Protein AF-0000000087546264 (afdb_homodimer)

InterPro domains:
  IPR001387 Cro/C1-type, helix-turn-helix domain [PF01381] (17-66)
  IPR001387 Cro/C1-type, helix-turn-helix domain [PS50943] (28-68)
  IPR001387 Cro/C1-type, helix-turn-helix domain [SM00530] (12-68)
  IPR001387 Cro/C1-type, helix-turn-helix domain [cd00093] (10-66)
  IPR010982 Lambda repressor-like, DNA-binding domain superfamily [G3DSA:1.10.260.40] (1-82)
  IPR010982 Lambda repressor-like, DNA-binding domain superfamily [SSF47413] (8-85)
  IPR013430 Toxin-antitoxin system, antidote protein, HigA [PTHR36924] (3-85)
  IPR013430 Toxin-antitoxin system, antidote protein, HigA [TIGR02607] (3-82)

Foldseek 3Di:
DPPPQLDQLLCVCCVPPCVVVVHDLCNLCVQLVHDSVVSVCSNVVVDACDLSNLVSCCVRVNDHSVVSVVSRVVNVVVVCVVPDDCPPPDDDDDD/DPPPQLDQLLCVCCVPPCPVVVHDLCNLCVQLVHDSVVSVCSNVNVDACDLSNLVSCCVRVNDHSVVSNVSRVVNVVVVCVVPDDCPPPDDDDDD

pLDDT: mean 88.84, std 14.37, range [27.39, 98.25]

Nearest PDB structures (foldseek):
  2ict-assembly1_A  TM=8.916E-01  e=7.997E-08  Escherichia coli CFT073
  6cf1-assembly1_A  TM=9.380E-01  e=1.626E-06  Proteus vulgaris
  6f8s-assembly1_C  TM=9.045E-01  e=4.282E-06  Pseudomonas putida
  6f8h-assembly2_C-3  TM=9.156E-01  e=7.333E-06  Pseudomonas putida
  3trb-assembly1_A  TM=8.871E-01  e=6.306E-05  Coxiella burnetii

Secondary structure (DSSP, 8-state):
----S---HHHHHIIIIIHHHT--HHHHHHHHTS-HHHHHHHHTTSS---HHHHHHHHHHH-S-HHHHHHHHHHHHHHHHHHH---TT-------/----S---HHHHHIIIIIHHHT--HHHHHHHHTS-HHHHHHHHTTSS---HHHHHHHHHHH-S-HHHHHHHHHHHHHHHHHTT---TT-------

Structure (mmCIF, N/CA/C/O backbone):
data_AF-0000000087546264-model_v1
#
loop_
_entity.id
_entity.type
_entity.pdbx_description
1 polymer 'HTH cro/C1-type domain-containing protein'
#
loop_
_atom_site.group_PDB
_atom_site.id
_atom_site.type_symbol
_atom_site.label_atom_id
_atom_site.label_alt_id
_atom_site.label_comp_id
_atom_site.label_asym_id
_atom_site.label_entity_id
_atom_site.label_seq_id
_atom_site.pdbx_PDB_ins_code
_atom_site.Cartn_x
_atom_site.Cartn_y
_atom_site.Cartn_z
_atom_site.occupancy
_atom_site.B_iso_or_equiv
_atom_site.auth_seq_id
_atom_site.auth_comp_id
_atom_site.auth_asym_id
_atom_site.auth_atom_id
_atom_site.pdbx_PDB_model_num
ATOM 1 N N . MET A 1 1 ? 2.84 -23.281 15.766 1 27.58 1 MET A N 1
ATOM 2 C CA . MET A 1 1 ? 2.816 -22.484 14.547 1 27.58 1 MET A CA 1
ATOM 3 C C . MET A 1 1 ? 2.551 -21.016 14.867 1 27.58 1 MET A C 1
ATOM 5 O O . MET A 1 1 ? 1.45 -20.656 15.289 1 27.58 1 MET A O 1
ATOM 9 N N . ASN A 1 2 ? 3.168 -20.297 15.633 1 32.69 2 ASN A N 1
ATOM 10 C CA . ASN A 1 2 ? 2.949 -18.984 16.25 1 32.69 2 ASN A CA 1
ATOM 11 C C . ASN A 1 2 ? 2.285 -18.016 15.273 1 32.69 2 ASN A C 1
ATOM 13 O O . ASN A 1 2 ? 2.893 -17.609 14.281 1 32.69 2 ASN A O 1
ATOM 17 N N . MET A 1 3 ? 0.968 -18.219 15.07 1 37.69 3 MET A N 1
ATOM 18 C CA . MET A 1 3 ? -0.07 -17.844 14.117 1 37.69 3 MET A CA 1
ATOM 19 C C . MET A 1 3 ? -0.049 -16.344 13.859 1 37.69 3 MET A C 1
ATOM 21 O O . MET A 1 3 ? -0.923 -15.812 13.164 1 37.69 3 MET A O 1
ATOM 25 N N . CYS A 1 4 ? 0.241 -15.531 14.945 1 42.03 4 CYS A N 1
ATOM 26 C CA . CYS A 1 4 ? -0.478 -14.258 14.969 1 42.03 4 CYS A CA 1
ATOM 27 C C . CYS A 1 4 ? -0.087 -13.391 13.781 1 42.03 4 CYS A C 1
ATOM 29 O O . CYS A 1 4 ? -0.388 -12.203 13.75 1 42.03 4 CYS A O 1
ATOM 31 N N . ASN A 1 5 ? 1.13 -13.578 13.102 1 51.53 5 ASN A N 1
ATOM 32 C CA . ASN A 1 5 ? 1.69 -12.617 12.156 1 51.53 5 ASN A CA 1
ATOM 33 C C . ASN A 1 5 ? 0.831 -12.5 10.906 1 51.53 5 ASN A C 1
ATOM 35 O O . ASN A 1 5 ? 0.414 -13.508 10.336 1 51.53 5 ASN A O 1
ATOM 39 N N . PRO A 1 6 ? 0.039 -11.516 10.867 1 55.06 6 PRO A N 1
ATOM 40 C CA . PRO A 1 6 ? -0.749 -11.461 9.633 1 55.06 6 PRO A CA 1
ATOM 41 C C . PRO A 1 6 ? -0.035 -12.117 8.453 1 55.06 6 PRO A C 1
ATOM 43 O O . PRO A 1 6 ? 1.191 -12.039 8.344 1 55.06 6 PRO A O 1
ATOM 46 N N . PRO A 1 7 ? -0.64 -13.203 7.926 1 60.59 7 PRO A N 1
ATOM 47 C CA . PRO A 1 7 ? 0.05 -13.922 6.848 1 60.59 7 PRO A CA 1
ATOM 48 C C . PRO A 1 7 ? 0.552 -12.992 5.746 1 60.59 7 PRO A C 1
ATOM 50 O O . PRO A 1 7 ? -0.086 -11.977 5.453 1 60.59 7 PRO A O 1
ATOM 53 N N . HIS A 1 8 ? 1.808 -12.984 5.43 1 78.31 8 HIS A N 1
ATOM 54 C CA . HIS A 1 8 ? 2.373 -12.32 4.262 1 78.31 8 HIS A CA 1
ATOM 55 C C . HIS A 1 8 ? 1.623 -12.703 2.992 1 78.31 8 HIS A C 1
ATOM 57 O O . HIS A 1 8 ? 1.058 -13.797 2.908 1 78.31 8 HIS A O 1
ATOM 63 N N . PRO A 1 9 ? 1.292 -11.734 2.158 1 82.56 9 PRO A N 1
ATOM 64 C CA . PRO A 1 9 ? 0.615 -12.031 0.896 1 82.56 9 PRO A CA 1
ATOM 65 C C . PRO A 1 9 ? 1.108 -13.328 0.254 1 82.56 9 PRO A C 1
ATOM 67 O O . PRO A 1 9 ? 0.311 -14.094 -0.293 1 82.56 9 PRO A O 1
ATOM 70 N N . GLY A 1 10 ? 2.416 -13.602 0.424 1 85.44 10 GLY A N 1
ATOM 71 C CA . GLY A 1 10 ? 2.971 -14.812 -0.155 1 85.44 10 GLY A CA 1
ATOM 72 C C . GLY A 1 10 ? 2.369 -16.078 0.423 1 85.44 10 GLY A C 1
ATOM 73 O O . GLY A 1 10 ? 2.057 -17.016 -0.314 1 85.44 10 GLY A O 1
ATOM 74 N N . GLU A 1 11 ? 2.27 -16.047 1.729 1 86.06 11 GLU A N 1
ATOM 75 C CA . GLU A 1 11 ? 1.668 -17.203 2.391 1 86.06 11 GLU A CA 1
ATOM 76 C C . GLU A 1 11 ? 0.211 -17.375 1.973 1 86.06 11 GLU A C 1
ATOM 78 O O . GLU A 1 11 ? -0.253 -18.5 1.786 1 86.06 11 GLU A O 1
ATOM 83 N N . PHE A 1 12 ? -0.428 -16.359 1.839 1 89.25 12 PHE A N 1
ATOM 84 C CA . PHE A 1 12 ? -1.821 -16.359 1.408 1 89.25 12 PHE A CA 1
ATOM 85 C C . PHE A 1 12 ? -1.957 -16.984 0.024 1 89.25 12 PHE A C 1
ATOM 87 O O . PHE A 1 12 ? -2.814 -17.844 -0.196 1 89.25 12 PHE A O 1
ATOM 94 N N . ILE A 1 13 ? -1.16 -16.609 -0.896 1 92.19 13 ILE A N 1
ATOM 95 C CA . ILE A 1 13 ? -1.176 -17.125 -2.264 1 92.19 13 ILE A CA 1
ATOM 96 C C . ILE A 1 13 ? -0.946 -18.641 -2.256 1 92.19 13 ILE A C 1
ATOM 98 O O . ILE A 1 13 ? -1.688 -19.391 -2.895 1 92.19 13 ILE A O 1
ATOM 102 N N . THR A 1 14 ? 0.055 -19 -1.495 1 91.62 14 THR A N 1
ATOM 103 C C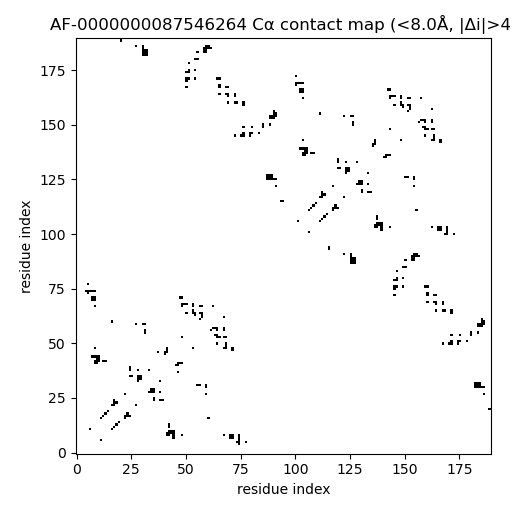A . THR A 1 14 ? 0.435 -20.422 -1.458 1 91.62 14 THR A CA 1
ATOM 104 C C . THR A 1 14 ? -0.677 -21.266 -0.841 1 91.62 14 THR A C 1
ATOM 106 O O . THR A 1 14 ? -1.093 -22.266 -1.419 1 91.62 14 THR A O 1
ATOM 109 N N . GLU A 1 15 ? -1.218 -20.797 0.235 1 91.69 15 GLU A N 1
ATOM 110 C CA . GLU A 1 15 ? -2.158 -21.578 1.025 1 91.69 15 GLU A CA 1
ATOM 111 C C . GLU A 1 15 ? -3.539 -21.609 0.376 1 91.69 15 GLU A C 1
ATOM 113 O O . GLU A 1 15 ? -4.258 -22.609 0.468 1 91.69 15 GLU A O 1
ATOM 118 N N . ILE A 1 16 ? -3.883 -20.625 -0.347 1 90.31 16 ILE A N 1
ATOM 119 C CA . ILE A 1 16 ? -5.254 -20.5 -0.832 1 90.31 16 ILE A CA 1
ATOM 120 C C . ILE A 1 16 ? -5.32 -20.922 -2.301 1 90.31 16 ILE A C 1
ATOM 122 O O . ILE A 1 16 ? -6.293 -21.531 -2.732 1 90.31 16 ILE A O 1
ATOM 126 N N . TYR A 1 17 ? -4.27 -20.688 -3.016 1 91.06 17 TYR A N 1
ATOM 127 C CA . TYR A 1 17 ? -4.363 -20.891 -4.457 1 91.06 17 TYR A CA 1
ATOM 128 C C . TYR A 1 17 ? -3.475 -22.047 -4.906 1 91.06 17 TYR A C 1
ATOM 130 O O . TYR A 1 17 ? -3.896 -22.875 -5.703 1 91.06 17 TYR A O 1
ATOM 138 N N . LEU A 1 18 ? -2.289 -22.078 -4.41 1 93 18 LEU A N 1
ATOM 139 C CA . LEU A 1 18 ? -1.335 -23.031 -4.988 1 93 18 LEU A CA 1
ATOM 140 C C . LEU A 1 18 ? -1.52 -24.422 -4.395 1 93 18 LEU A C 1
ATOM 142 O O . LEU A 1 18 ? -1.862 -25.359 -5.109 1 93 18 LEU A O 1
ATOM 146 N N . GLU A 1 19 ? -1.438 -24.531 -3.135 1 93.56 19 GLU A N 1
ATOM 147 C CA . GLU A 1 19 ? -1.431 -25.828 -2.463 1 93.56 19 GLU A CA 1
ATOM 148 C C . GLU A 1 19 ? -2.744 -26.562 -2.686 1 93.56 19 GLU A C 1
ATOM 150 O O . GLU A 1 19 ? -2.744 -27.719 -3.111 1 93.56 19 GLU A O 1
ATOM 155 N N . PRO A 1 20 ? -3.873 -25.953 -2.531 1 92.94 20 PRO A N 1
ATOM 156 C CA . PRO A 1 20 ? -5.141 -26.672 -2.676 1 92.94 20 PRO A CA 1
ATOM 157 C C . PRO A 1 20 ? -5.395 -27.141 -4.109 1 92.94 20 PRO A C 1
ATOM 159 O O . PRO A 1 20 ? -6.172 -28.078 -4.328 1 92.94 20 PRO A O 1
ATOM 162 N N . ASN A 1 21 ? -4.742 -26.562 -5.062 1 93 21 ASN A N 1
ATOM 163 C CA . ASN A 1 21 ? -5 -26.875 -6.461 1 93 21 ASN A CA 1
ATOM 164 C C . ASN A 1 21 ? -3.818 -27.594 -7.105 1 93 21 ASN A C 1
ATOM 166 O O . ASN A 1 21 ? -3.812 -27.828 -8.312 1 93 21 ASN A O 1
ATOM 170 N N . GLY A 1 22 ? -2.818 -27.797 -6.352 1 93.56 22 GLY A N 1
ATOM 171 C CA . GLY A 1 22 ? -1.643 -28.484 -6.863 1 93.56 22 GLY A CA 1
ATOM 172 C C . GLY A 1 22 ? -0.889 -27.672 -7.906 1 93.56 22 GLY A C 1
ATOM 173 O O . GLY A 1 22 ? -0.356 -28.234 -8.867 1 93.56 22 GLY A O 1
ATOM 174 N N . ILE A 1 23 ? -0.881 -26.469 -7.824 1 93.88 23 ILE A N 1
ATOM 175 C CA . ILE A 1 23 ? -0.21 -25.562 -8.758 1 93.88 23 ILE A CA 1
ATOM 176 C C . ILE A 1 23 ? 1.175 -25.203 -8.227 1 93.88 23 ILE A C 1
ATOM 178 O O . ILE A 1 23 ? 1.33 -24.906 -7.039 1 93.88 23 ILE A O 1
ATOM 182 N N . SER A 1 24 ? 2.15 -25.281 -9.117 1 94.94 24 SER A N 1
ATOM 183 C CA . SER A 1 24 ? 3.506 -24.953 -8.695 1 94.94 24 SER A CA 1
ATOM 184 C C . SER A 1 24 ? 3.754 -23.438 -8.805 1 94.94 24 SER A C 1
ATOM 186 O O . SER A 1 24 ? 3.09 -22.75 -9.578 1 94.94 24 SER A O 1
ATOM 188 N N . GLY A 1 25 ? 4.762 -22.969 -8.023 1 94.62 25 GLY A N 1
ATOM 189 C CA . GLY A 1 25 ? 5.195 -21.594 -8.156 1 94.62 25 GLY A CA 1
ATOM 190 C C . GLY A 1 25 ? 5.648 -21.234 -9.562 1 94.62 25 GLY A C 1
ATOM 191 O O . GLY A 1 25 ? 5.391 -20.141 -10.047 1 94.62 25 GLY A O 1
ATOM 192 N N . ARG A 1 26 ? 6.25 -22.172 -10.148 1 95.88 26 ARG A N 1
ATOM 193 C CA . ARG A 1 26 ? 6.723 -21.984 -11.516 1 95.88 26 ARG A CA 1
ATOM 194 C C . ARG A 1 26 ? 5.559 -21.781 -12.477 1 95.88 26 ARG A C 1
ATOM 196 O O . ARG A 1 26 ? 5.617 -20.922 -13.359 1 95.88 26 ARG A O 1
ATOM 203 N N . HIS A 1 27 ? 4.535 -22.578 -12.328 1 96.19 27 HIS A N 1
ATOM 204 C CA . HIS A 1 27 ? 3.355 -22.453 -13.18 1 96.19 27 HIS A CA 1
ATOM 205 C C . HIS A 1 27 ? 2.674 -21.109 -12.984 1 96.19 27 HIS A C 1
ATOM 207 O O . HIS A 1 27 ? 2.285 -20.453 -13.953 1 96.19 27 HIS A O 1
ATOM 213 N N . LEU A 1 28 ? 2.508 -20.703 -11.75 1 95.81 28 LEU A N 1
ATOM 214 C CA . LEU A 1 28 ? 1.928 -19.391 -11.484 1 95.81 28 LEU A CA 1
ATOM 215 C C . LEU A 1 28 ? 2.793 -18.281 -12.078 1 95.81 28 LEU A C 1
ATOM 217 O O . LEU A 1 28 ? 2.271 -17.312 -12.641 1 95.81 28 LEU A O 1
ATOM 221 N N . ALA A 1 29 ? 4.133 -18.375 -11.906 1 96.81 29 ALA A N 1
ATOM 222 C CA . ALA A 1 29 ? 5.039 -17.375 -12.469 1 96.81 29 ALA A CA 1
ATOM 223 C C . ALA A 1 29 ? 4.836 -17.234 -13.977 1 96.81 29 ALA A C 1
ATOM 225 O O . ALA A 1 29 ? 4.832 -16.125 -14.508 1 96.81 29 ALA A O 1
ATOM 226 N N . GLU A 1 30 ? 4.691 -18.359 -14.586 1 96.69 30 GLU A N 1
ATOM 227 C CA . GLU A 1 30 ? 4.434 -18.375 -16.016 1 96.69 30 GLU A CA 1
ATOM 228 C C . GLU A 1 30 ? 3.146 -17.641 -16.359 1 96.69 30 GLU A C 1
ATOM 230 O O . GLU A 1 30 ? 3.115 -16.828 -17.297 1 96.69 30 GLU A O 1
ATOM 235 N N . LYS A 1 31 ? 2.109 -17.922 -15.656 1 96.62 31 LYS A N 1
ATOM 236 C CA . LYS A 1 31 ? 0.837 -17.25 -15.883 1 96.62 31 LYS A CA 1
ATOM 237 C C . LYS A 1 31 ? 0.965 -15.742 -15.648 1 96.62 31 LYS A C 1
ATOM 239 O O . LYS A 1 31 ? 0.376 -14.945 -16.375 1 96.62 31 LYS A O 1
ATOM 244 N N . LEU A 1 32 ? 1.743 -15.383 -14.68 1 97 32 LEU A N 1
ATOM 245 C CA . LEU A 1 32 ? 1.925 -13.984 -14.305 1 97 32 LEU A CA 1
ATOM 246 C C . LEU A 1 32 ? 2.834 -13.266 -15.297 1 97 32 LEU A C 1
ATOM 248 O O . LEU A 1 32 ? 2.885 -12.031 -15.32 1 97 32 LEU A O 1
ATOM 252 N N . GLY A 1 33 ? 3.549 -14.008 -16 1 96.56 33 GLY A N 1
ATOM 253 C CA . GLY A 1 33 ? 4.508 -13.414 -16.922 1 96.56 33 GLY A CA 1
ATOM 254 C C . GLY A 1 33 ? 5.727 -12.844 -16.234 1 96.56 33 GLY A C 1
ATOM 255 O O . GLY A 1 33 ? 6.234 -11.789 -16.625 1 96.56 33 GLY A O 1
ATOM 256 N N . VAL A 1 34 ? 6.102 -13.445 -15.211 1 95.81 34 VAL A N 1
ATOM 257 C CA . VAL A 1 34 ? 7.285 -12.992 -14.484 1 95.81 34 VAL A CA 1
ATOM 258 C C . VAL A 1 34 ? 8.266 -14.156 -14.32 1 95.81 34 VAL A C 1
ATOM 260 O O . VAL A 1 34 ? 7.91 -15.312 -14.57 1 95.81 34 VAL A O 1
ATOM 263 N N . ALA A 1 35 ? 9.523 -13.766 -13.93 1 96.06 35 ALA A N 1
ATOM 264 C CA . ALA A 1 35 ? 10.516 -14.805 -13.648 1 96.06 35 ALA A CA 1
ATOM 265 C C . ALA A 1 35 ? 10.148 -15.586 -12.391 1 96.06 35 ALA A C 1
ATOM 267 O O . ALA A 1 35 ? 9.672 -15.016 -11.406 1 96.06 35 ALA A O 1
ATOM 268 N N . PRO A 1 36 ? 10.391 -16.953 -12.445 1 95.88 36 PRO A N 1
ATOM 269 C CA . PRO A 1 36 ? 10.148 -17.766 -11.25 1 95.88 36 PRO A CA 1
ATOM 270 C C . PRO A 1 36 ? 10.859 -17.219 -10.016 1 95.88 36 PRO A C 1
ATOM 272 O O . PRO A 1 36 ? 10.32 -17.281 -8.906 1 95.88 36 PRO A O 1
ATOM 275 N N . SER A 1 37 ? 11.992 -16.688 -10.18 1 94.94 37 SER A N 1
ATOM 276 C CA . SER A 1 37 ? 12.742 -16.125 -9.055 1 94.94 37 SER A CA 1
ATOM 277 C C . SER A 1 37 ? 12.031 -14.922 -8.453 1 94.94 37 SER A C 1
ATOM 279 O O . SER A 1 37 ? 12.047 -14.727 -7.238 1 94.94 37 SER A O 1
ATOM 281 N N . THR A 1 38 ? 11.398 -14.125 -9.297 1 93.5 38 THR A N 1
ATOM 282 C CA . THR A 1 38 ? 10.648 -12.953 -8.844 1 93.5 38 THR A CA 1
ATOM 283 C C . THR A 1 38 ? 9.461 -13.375 -7.984 1 93.5 38 THR A C 1
ATOM 285 O O . THR A 1 38 ? 9.273 -12.859 -6.879 1 93.5 38 THR A O 1
ATOM 288 N N . LEU A 1 39 ? 8.734 -14.32 -8.492 1 94.81 39 LEU A N 1
ATOM 289 C CA . LEU A 1 39 ? 7.57 -14.773 -7.746 1 94.81 39 LEU A CA 1
ATOM 290 C C . LEU A 1 39 ? 7.992 -15.477 -6.461 1 94.81 39 LEU A C 1
ATOM 292 O O . LEU A 1 39 ? 7.336 -15.336 -5.426 1 94.81 39 LEU A O 1
ATOM 296 N N . SER A 1 40 ? 9.023 -16.297 -6.527 1 93.81 40 SER A N 1
ATOM 297 C CA . SER A 1 40 ? 9.508 -17 -5.348 1 93.81 40 SER A CA 1
ATOM 298 C C . SER A 1 40 ? 9.805 -16.031 -4.203 1 93.81 40 SER A C 1
ATOM 300 O O . SER A 1 40 ? 9.492 -16.328 -3.047 1 93.81 40 SER A O 1
ATOM 302 N N . ARG A 1 41 ? 10.328 -14.945 -4.531 1 91.12 41 ARG A N 1
ATOM 303 C CA . ARG A 1 41 ? 10.633 -13.938 -3.523 1 91.12 41 ARG A CA 1
ATOM 304 C C . ARG A 1 41 ? 9.352 -13.336 -2.945 1 91.12 41 ARG A C 1
ATOM 306 O O . ARG A 1 41 ? 9.289 -13.023 -1.756 1 91.12 41 ARG A O 1
ATOM 313 N N . VAL A 1 42 ? 8.352 -13.172 -3.723 1 91.25 42 VAL A N 1
ATOM 314 C CA . VAL A 1 42 ? 7.062 -12.68 -3.26 1 91.25 42 VAL A CA 1
ATOM 315 C C . VAL A 1 42 ? 6.418 -13.703 -2.33 1 91.25 42 VAL A C 1
ATOM 317 O O . VAL A 1 42 ? 5.91 -13.352 -1.264 1 91.25 42 VAL A O 1
ATOM 320 N N . LEU A 1 43 ? 6.477 -14.969 -2.744 1 89.5 43 LEU A N 1
ATOM 321 C CA . LEU A 1 43 ? 5.855 -16.031 -1.976 1 89.5 43 LEU A CA 1
ATOM 322 C C . LEU A 1 43 ? 6.551 -16.219 -0.629 1 89.5 43 LEU A C 1
ATOM 324 O O . LEU A 1 43 ? 5.914 -16.609 0.355 1 89.5 43 LEU A O 1
ATOM 328 N N . ARG A 1 44 ? 7.781 -15.906 -0.534 1 82.56 44 ARG A N 1
ATOM 329 C CA . ARG A 1 44 ? 8.562 -16.078 0.689 1 82.56 44 ARG A CA 1
ATOM 330 C C . ARG A 1 44 ? 8.594 -14.781 1.495 1 82.56 44 ARG A C 1
ATOM 332 O O . ARG A 1 44 ? 9.32 -14.672 2.484 1 82.56 44 ARG A O 1
ATOM 339 N N . SER A 1 45 ? 7.891 -13.812 1.076 1 74.56 45 SER A N 1
ATOM 340 C CA . SER A 1 45 ? 7.715 -12.531 1.756 1 74.56 45 SER A CA 1
ATOM 341 C C . SER A 1 45 ? 9.031 -11.758 1.824 1 74.56 45 SER A C 1
ATOM 343 O O . SER A 1 45 ? 9.242 -10.969 2.748 1 74.56 45 SER A O 1
ATOM 345 N N . THR A 1 46 ? 9.82 -12.141 0.953 1 72.38 46 THR A N 1
ATOM 346 C CA . THR A 1 46 ? 11.07 -11.383 0.885 1 72.38 46 THR A CA 1
ATOM 347 C C . THR A 1 46 ? 10.945 -10.219 -0.09 1 72.38 46 THR A C 1
ATOM 349 O O . THR A 1 46 ? 11.734 -9.266 -0.034 1 72.38 46 THR A O 1
ATOM 352 N N . TYR A 1 47 ? 10.008 -10.375 -0.972 1 75.81 47 TYR A N 1
ATOM 353 C CA . TYR A 1 47 ? 9.664 -9.25 -1.832 1 75.81 47 TYR A CA 1
ATOM 354 C C . TYR A 1 47 ? 8.219 -8.812 -1.604 1 75.81 47 TYR A C 1
ATOM 356 O O . TYR A 1 47 ? 7.348 -9.641 -1.334 1 75.81 47 TYR A O 1
ATOM 364 N N . ARG A 1 48 ? 8.047 -7.609 -1.748 1 87.56 48 ARG A N 1
ATOM 365 C CA . ARG A 1 48 ? 6.734 -7.008 -1.562 1 87.56 48 ARG A CA 1
ATOM 366 C C . ARG A 1 48 ? 5.867 -7.191 -2.803 1 87.56 48 ARG A C 1
ATOM 368 O O . ARG A 1 48 ? 6.383 -7.301 -3.918 1 87.56 48 ARG A O 1
ATOM 375 N N . VAL A 1 49 ? 4.566 -7.363 -2.551 1 94.5 49 VAL A N 1
ATOM 376 C CA . VAL A 1 49 ? 3.619 -7.219 -3.652 1 94.5 49 VAL A CA 1
ATOM 377 C C . VAL A 1 49 ? 3.584 -5.762 -4.117 1 94.5 49 VAL A C 1
ATOM 379 O O . VAL A 1 49 ? 2.967 -4.914 -3.469 1 94.5 49 VAL A O 1
ATOM 382 N N . SER A 1 50 ? 4.238 -5.527 -5.234 1 95.5 50 SER A N 1
ATOM 383 C CA . SER A 1 50 ? 4.238 -4.199 -5.84 1 95.5 50 SER A CA 1
ATOM 384 C C . SER A 1 50 ? 2.93 -3.926 -6.57 1 95.5 50 SER A C 1
ATOM 386 O O . SER A 1 50 ? 2.127 -4.836 -6.781 1 95.5 50 SER A O 1
ATOM 388 N N . PRO A 1 51 ? 2.717 -2.641 -6.918 1 96.56 51 PRO A N 1
ATOM 389 C CA . PRO A 1 51 ? 1.534 -2.348 -7.73 1 96.56 51 PRO A CA 1
ATOM 390 C C . PRO A 1 51 ? 1.48 -3.176 -9.008 1 96.56 51 PRO A C 1
ATOM 392 O O . PRO A 1 51 ? 0.416 -3.678 -9.383 1 96.56 51 PRO A O 1
ATOM 395 N N . GLU A 1 52 ? 2.604 -3.314 -9.625 1 96.88 52 GLU A N 1
ATOM 396 C CA . GLU A 1 52 ? 2.662 -4.133 -10.828 1 96.88 52 GLU A CA 1
ATOM 397 C C . GLU A 1 52 ? 2.305 -5.586 -10.531 1 96.88 52 GLU A C 1
ATOM 399 O O . GLU A 1 52 ? 1.51 -6.195 -11.25 1 96.88 52 GLU A O 1
ATOM 404 N N . MET A 1 53 ? 2.898 -6.078 -9.539 1 96.44 53 MET A N 1
ATOM 405 C CA . MET A 1 53 ? 2.604 -7.457 -9.148 1 96.44 53 MET A CA 1
ATOM 406 C C . MET A 1 53 ? 1.135 -7.613 -8.773 1 96.44 53 MET A C 1
ATOM 408 O O . MET A 1 53 ? 0.51 -8.625 -9.102 1 96.44 53 MET A O 1
ATOM 412 N N . ALA A 1 54 ? 0.611 -6.629 -8.086 1 97.62 54 ALA A N 1
ATOM 413 C CA . ALA A 1 54 ? -0.794 -6.652 -7.691 1 97.62 54 ALA A CA 1
ATOM 414 C C . ALA A 1 54 ? -1.705 -6.742 -8.914 1 97.62 54 ALA A C 1
ATOM 416 O O . ALA A 1 54 ? -2.684 -7.492 -8.914 1 97.62 54 ALA A O 1
ATOM 417 N N . LEU A 1 55 ? -1.408 -6.031 -9.93 1 98.25 55 LEU A N 1
ATOM 418 C CA . LEU A 1 55 ? -2.174 -6.07 -11.172 1 98.25 55 LEU A CA 1
ATOM 419 C C . LEU A 1 55 ? -2.105 -7.453 -11.812 1 98.25 55 LEU A C 1
ATOM 421 O O . LEU A 1 55 ? -3.125 -7.992 -12.242 1 98.25 55 LEU A O 1
ATOM 425 N N . ARG A 1 56 ? -0.945 -7.969 -11.844 1 98 56 ARG A N 1
ATOM 426 C CA . ARG A 1 56 ? -0.755 -9.289 -12.43 1 98 56 ARG A CA 1
ATOM 427 C C . ARG A 1 56 ? -1.5 -10.359 -11.641 1 98 56 ARG A C 1
ATOM 429 O O . ARG A 1 56 ? -2.16 -11.219 -12.219 1 98 56 ARG A O 1
ATOM 436 N N . LEU A 1 57 ? -1.39 -10.258 -10.375 1 96.88 57 LEU A N 1
ATOM 437 C CA . LEU A 1 57 ? -2.066 -11.211 -9.508 1 96.88 57 LEU A CA 1
ATOM 438 C C . LEU A 1 57 ? -3.58 -11.133 -9.68 1 96.88 57 LEU A C 1
ATOM 440 O O . LEU A 1 57 ? -4.266 -12.156 -9.664 1 96.88 57 LEU A O 1
ATOM 444 N N . SER A 1 58 ? -4.059 -9.953 -9.758 1 97.38 58 SER A N 1
ATOM 445 C CA . SER A 1 58 ? -5.492 -9.758 -9.938 1 97.38 58 SER A CA 1
ATOM 446 C C . SER A 1 58 ? -6 -10.484 -11.18 1 97.38 58 SER A C 1
ATOM 448 O O . SER A 1 58 ? -7.062 -11.109 -11.148 1 97.38 58 SER A O 1
ATOM 450 N N . VAL A 1 59 ? -5.305 -10.461 -12.195 1 97.31 59 VAL A N 1
ATOM 451 C CA . VAL A 1 59 ? -5.68 -11.117 -13.438 1 97.31 59 VAL A CA 1
ATOM 452 C C . VAL A 1 59 ? -5.566 -12.633 -13.281 1 97.31 59 VAL A C 1
ATOM 454 O O . VAL A 1 59 ? -6.504 -13.375 -13.594 1 97.31 59 VAL A O 1
ATOM 457 N N . ALA A 1 60 ? -4.48 -13.094 -12.766 1 96.5 60 ALA A N 1
ATOM 458 C CA . ALA A 1 60 ? -4.156 -14.516 -12.742 1 96.5 60 ALA A CA 1
ATOM 459 C C . ALA A 1 60 ? -4.965 -15.242 -11.672 1 96.5 60 ALA A C 1
ATOM 461 O O . ALA A 1 60 ? -5.445 -16.359 -11.891 1 96.5 60 ALA A O 1
ATOM 462 N N . ALA A 1 61 ? -5.094 -14.633 -10.539 1 94.31 61 ALA A N 1
ATOM 463 C CA . ALA A 1 61 ? -5.633 -15.344 -9.383 1 94.31 61 ALA A CA 1
ATOM 464 C C . ALA A 1 61 ? -6.965 -14.734 -8.945 1 94.31 61 ALA A C 1
ATOM 466 O O . ALA A 1 61 ? -7.621 -15.258 -8.031 1 94.31 61 ALA A O 1
ATOM 467 N N . GLY A 1 62 ? -7.289 -13.594 -9.555 1 94.5 62 GLY A N 1
ATOM 468 C CA . GLY A 1 62 ? -8.523 -12.93 -9.188 1 94.5 62 GLY A CA 1
ATOM 469 C C . GLY A 1 62 ? -8.336 -11.867 -8.117 1 94.5 62 GLY A C 1
ATOM 470 O O . GLY A 1 62 ? -7.234 -11.336 -7.953 1 94.5 62 GLY A O 1
ATOM 471 N N . ARG A 1 63 ? -9.461 -11.383 -7.465 1 95.25 63 ARG A N 1
ATOM 472 C CA . ARG A 1 63 ? -9.461 -10.289 -6.496 1 95.25 63 ARG A CA 1
ATOM 473 C C . ARG A 1 63 ? -9.023 -8.984 -7.148 1 95.25 63 ARG A C 1
ATOM 475 O O . ARG A 1 63 ? -8.469 -8.984 -8.25 1 95.25 63 ARG A O 1
ATOM 482 N N . SER A 1 64 ? -9.266 -7.941 -6.441 1 97.62 64 SER A N 1
ATOM 483 C CA . SER A 1 64 ? -8.852 -6.648 -6.98 1 97.62 64 SER A CA 1
ATOM 484 C C . SER A 1 64 ? -7.383 -6.367 -6.691 1 97.62 64 SER A C 1
ATOM 486 O O . SER A 1 64 ? -6.832 -6.871 -5.707 1 97.62 64 SER A O 1
ATOM 488 N N . PRO A 1 65 ? -6.754 -5.617 -7.582 1 97.94 65 PRO A N 1
ATOM 489 C CA . PRO A 1 65 ? -5.391 -5.199 -7.258 1 97.94 65 PRO A CA 1
ATOM 490 C C . PRO A 1 65 ? -5.297 -4.473 -5.918 1 97.94 65 PRO A C 1
ATOM 492 O O . PRO A 1 65 ? -4.309 -4.621 -5.195 1 97.94 65 PRO A O 1
ATOM 495 N N . GLU A 1 66 ? -6.285 -3.729 -5.617 1 97.25 66 GLU A N 1
ATOM 496 C CA . GLU A 1 66 ? -6.34 -3.012 -4.348 1 97.25 66 GLU A CA 1
ATOM 497 C C . GLU A 1 66 ? -6.309 -3.98 -3.168 1 97.25 66 GLU A C 1
ATOM 499 O O . GLU A 1 66 ? -5.691 -3.695 -2.141 1 97.25 66 GLU A O 1
ATOM 504 N N . SER A 1 67 ? -7.02 -5.047 -3.324 1 96 67 SER A N 1
ATOM 505 C CA . SER A 1 67 ? -7.059 -6.016 -2.234 1 96 67 SER A CA 1
ATOM 506 C C . SER A 1 67 ? -5.684 -6.641 -1.997 1 96 67 SER A C 1
ATOM 508 O O . SER A 1 67 ? -5.301 -6.887 -0.854 1 96 67 SER A O 1
ATOM 510 N N . TRP A 1 68 ? -4.977 -6.938 -3.049 1 95.94 68 TRP A N 1
ATOM 511 C CA . TRP A 1 68 ? -3.627 -7.477 -2.938 1 95.94 68 TRP A CA 1
ATOM 512 C C . TRP A 1 68 ? -2.695 -6.477 -2.258 1 95.94 68 TRP A C 1
ATOM 514 O O . TRP A 1 68 ? -1.907 -6.848 -1.385 1 95.94 68 TRP A O 1
ATOM 524 N N . LEU A 1 69 ? -2.754 -5.227 -2.643 1 95.75 69 LEU A N 1
ATOM 525 C CA . LEU A 1 69 ? -1.933 -4.191 -2.021 1 95.75 69 LEU A CA 1
ATOM 526 C C . LEU A 1 69 ? -2.301 -4.016 -0.553 1 95.75 69 LEU A C 1
ATOM 528 O O . LEU A 1 69 ? -1.434 -3.74 0.28 1 95.75 69 LEU A O 1
ATOM 532 N N . ALA A 1 70 ? -3.582 -4.156 -0.325 1 95.38 70 ALA A N 1
ATOM 533 C CA . ALA A 1 70 ? -4.031 -4.027 1.058 1 95.38 70 ALA A CA 1
ATOM 534 C C . ALA A 1 70 ? -3.416 -5.109 1.939 1 95.38 70 ALA A C 1
ATOM 536 O O . ALA A 1 70 ? -3.014 -4.84 3.074 1 95.38 70 ALA A O 1
ATOM 537 N N . MET A 1 71 ? -3.367 -6.309 1.446 1 93 71 MET A N 1
ATOM 538 C CA . MET A 1 71 ? -2.736 -7.395 2.191 1 93 71 MET A CA 1
ATOM 539 C C . MET A 1 71 ? -1.275 -7.074 2.486 1 93 71 MET A C 1
ATOM 541 O O . MET A 1 71 ? -0.809 -7.266 3.611 1 93 71 MET A O 1
ATOM 545 N N . GLN A 1 72 ? -0.607 -6.625 1.497 1 93.38 72 GLN A N 1
ATOM 546 C CA . GLN A 1 72 ? 0.781 -6.215 1.681 1 93.38 72 GLN A CA 1
ATOM 547 C C . GLN A 1 72 ? 0.889 -5.078 2.693 1 93.38 72 GLN A C 1
ATOM 549 O O . GLN A 1 72 ? 1.803 -5.059 3.52 1 93.38 72 GLN A O 1
ATOM 554 N N . GLY A 1 73 ? -0.007 -4.121 2.547 1 94.25 73 GLY A N 1
ATOM 555 C CA . GLY A 1 73 ? -0.025 -2.992 3.465 1 94.25 73 GLY A CA 1
ATOM 556 C C . GLY A 1 73 ? -0.183 -3.406 4.914 1 94.25 73 GLY A C 1
ATOM 557 O O . GLY A 1 73 ? 0.449 -2.83 5.805 1 94.25 73 GLY A O 1
ATOM 558 N N . VAL A 1 74 ? -1.087 -4.359 5.145 1 93.12 74 VAL A N 1
ATOM 559 C CA . VAL A 1 74 ? -1.304 -4.859 6.5 1 93.12 74 VAL A CA 1
ATOM 560 C C . VAL A 1 74 ? 0.002 -5.422 7.059 1 93.12 74 VAL A C 1
ATOM 562 O O . VAL A 1 74 ? 0.38 -5.121 8.195 1 93.12 74 VAL A O 1
ATOM 565 N N . TYR A 1 75 ? 0.624 -6.215 6.316 1 90.81 75 TYR A N 1
ATOM 566 C CA . TYR A 1 75 ? 1.905 -6.777 6.727 1 90.81 75 TYR A CA 1
ATOM 567 C C . TYR A 1 75 ? 2.928 -5.68 6.992 1 90.81 75 TYR A C 1
ATOM 569 O O . TYR A 1 75 ? 3.611 -5.695 8.016 1 90.81 75 TYR A O 1
ATOM 577 N N . ASP A 1 76 ? 3.008 -4.715 6.051 1 93.5 76 ASP A N 1
ATOM 578 C CA . ASP A 1 76 ? 3.961 -3.617 6.172 1 93.5 76 ASP A CA 1
ATOM 579 C C . ASP A 1 76 ? 3.713 -2.809 7.441 1 93.5 76 ASP A C 1
ATOM 581 O O . ASP A 1 76 ? 4.66 -2.367 8.102 1 93.5 76 ASP A O 1
ATOM 585 N N . LEU A 1 77 ? 2.51 -2.596 7.727 1 95.69 77 LEU A N 1
ATOM 586 C CA . LEU A 1 77 ? 2.148 -1.829 8.914 1 95.69 77 LEU A CA 1
ATOM 587 C C . LEU A 1 77 ? 2.531 -2.582 10.18 1 95.69 77 LEU A C 1
ATOM 589 O O . LEU A 1 77 ? 2.975 -1.974 11.156 1 95.69 77 LEU A O 1
ATOM 593 N N . GLN A 1 78 ? 2.275 -3.85 10.18 1 92.88 78 GLN A N 1
ATOM 594 C CA . GLN A 1 78 ? 2.67 -4.66 11.328 1 92.88 78 GLN A CA 1
ATOM 595 C C . GLN A 1 78 ? 4.168 -4.543 11.594 1 92.88 78 GLN A C 1
ATOM 597 O O . GLN A 1 78 ? 4.59 -4.41 12.742 1 92.88 78 GLN A O 1
ATOM 602 N N . VAL A 1 79 ? 4.953 -4.621 10.609 1 92.12 79 VAL A N 1
ATOM 603 C CA . VAL A 1 79 ? 6.398 -4.496 10.734 1 92.12 79 VAL A CA 1
ATOM 604 C C . VAL A 1 79 ? 6.762 -3.092 11.211 1 92.12 79 VAL A C 1
ATOM 606 O O . VAL A 1 79 ? 7.578 -2.928 12.117 1 92.12 79 VAL A O 1
ATOM 609 N N . ALA A 1 80 ? 6.168 -2.1 10.648 1 95.19 80 ALA A N 1
ATOM 610 C CA . ALA A 1 80 ? 6.461 -0.708 10.977 1 95.19 80 ALA A CA 1
ATOM 611 C C . ALA A 1 80 ? 6.102 -0.4 12.43 1 95.19 80 ALA A C 1
ATOM 613 O O . ALA A 1 80 ? 6.797 0.365 13.102 1 95.19 80 ALA A O 1
ATOM 614 N N . ARG A 1 81 ? 4.988 -0.937 12.914 1 95.69 81 ARG A N 1
ATOM 615 C CA . ARG A 1 81 ? 4.516 -0.696 14.273 1 95.69 81 ARG A CA 1
ATOM 616 C C . ARG A 1 81 ? 5.555 -1.125 15.297 1 95.69 81 ARG A C 1
ATOM 618 O O . ARG A 1 81 ? 5.59 -0.595 16.406 1 95.69 81 ARG A O 1
ATOM 625 N N . ARG A 1 82 ? 6.422 -2.051 14.852 1 93.75 82 ARG A N 1
ATOM 626 C CA . ARG A 1 82 ? 7.43 -2.58 15.773 1 93.75 82 ARG A CA 1
ATOM 627 C C . ARG A 1 82 ? 8.609 -1.628 15.898 1 93.75 82 ARG A C 1
ATOM 629 O O . ARG A 1 82 ? 9.375 -1.704 16.859 1 93.75 82 ARG A O 1
ATOM 636 N N . HIS A 1 83 ? 8.836 -0.75 14.984 1 93.38 83 HIS A N 1
ATOM 637 C CA . HIS A 1 83 ? 10.078 0.015 14.984 1 93.38 83 HIS A CA 1
ATOM 638 C C . HIS A 1 83 ? 9.797 1.513 15.055 1 93.38 83 HIS A C 1
ATOM 640 O O . HIS A 1 83 ? 10.703 2.303 15.344 1 93.38 83 HIS A O 1
ATOM 646 N N . VAL A 1 84 ? 8.633 1.949 14.742 1 94.19 84 VAL A N 1
ATOM 647 C CA . VAL A 1 84 ? 8.336 3.375 14.648 1 94.19 84 VAL A CA 1
ATOM 648 C C . VAL A 1 84 ? 8.047 3.934 16.047 1 94.19 84 VAL A C 1
ATOM 650 O O . VAL A 1 84 ? 7.285 3.34 16.812 1 94.19 84 VAL A O 1
ATOM 653 N N . ASP A 1 85 ? 8.688 4.98 16.391 1 93.69 85 ASP A N 1
ATOM 654 C CA . ASP A 1 85 ? 8.422 5.699 17.641 1 93.69 85 ASP A CA 1
ATOM 655 C C . ASP A 1 85 ? 7.387 6.797 17.438 1 93.69 85 ASP A C 1
ATOM 657 O O . ASP A 1 85 ? 7.68 7.832 16.828 1 93.69 85 ASP A O 1
ATOM 661 N N . LEU A 1 86 ? 6.203 6.551 18.016 1 96.12 86 LEU A N 1
ATOM 662 C CA . LEU A 1 86 ? 5.102 7.488 17.828 1 96.12 86 LEU A CA 1
ATOM 663 C C . LEU A 1 86 ? 4.938 8.391 19.047 1 96.12 86 LEU A C 1
ATOM 665 O O . LEU A 1 86 ? 3.986 9.172 19.125 1 96.12 86 LEU A O 1
ATOM 669 N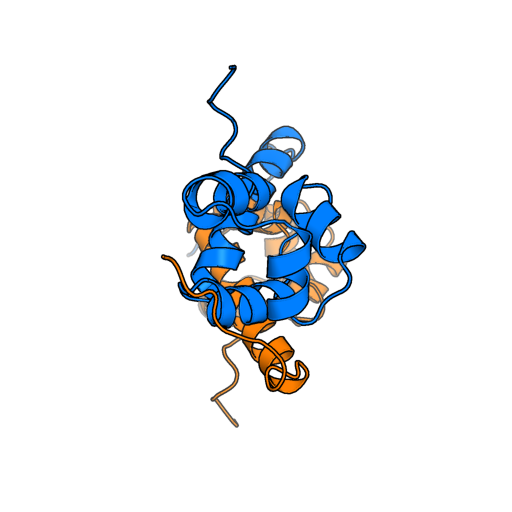 N . GLY A 1 87 ? 5.781 8.227 19.906 1 93.06 87 GLY A N 1
ATOM 670 C CA . GLY A 1 87 ? 5.688 8.977 21.156 1 93.06 87 GLY A CA 1
ATOM 671 C C . GLY A 1 87 ? 5.742 10.477 20.953 1 93.06 87 GLY A C 1
ATOM 672 O O . GLY A 1 87 ? 5.164 11.234 21.734 1 93.06 87 GLY A O 1
ATOM 673 N N . GLN A 1 88 ? 6.492 10.906 20.016 1 90.75 88 GLN A N 1
ATOM 674 C CA . GLN A 1 88 ? 6.676 12.344 19.828 1 90.75 88 GLN A CA 1
ATOM 675 C C . GLN A 1 88 ? 5.699 12.898 18.797 1 90.75 88 GLN A C 1
ATOM 677 O O . GLN A 1 88 ? 5.758 14.078 18.438 1 90.75 88 GLN A O 1
ATOM 682 N N . VAL A 1 89 ? 4.836 12.062 18.281 1 96.69 89 VAL A N 1
ATOM 683 C CA . VAL A 1 89 ? 3.865 12.523 17.297 1 96.69 89 VAL A CA 1
ATOM 684 C C . VAL A 1 89 ? 2.68 13.18 18.016 1 96.69 89 VAL A C 1
ATOM 686 O O . VAL A 1 89 ? 2.152 12.633 18.984 1 96.69 89 VAL A O 1
ATOM 689 N N . GLY A 1 90 ? 2.314 14.344 17.562 1 95.56 90 GLY A N 1
ATOM 690 C CA . GLY A 1 90 ? 1.215 15.078 18.156 1 95.56 90 GLY A CA 1
ATOM 691 C C . GLY A 1 90 ? -0.02 15.133 17.281 1 95.56 90 GLY A C 1
ATOM 692 O O . GLY A 1 90 ? 0.082 15.078 16.062 1 95.56 90 GLY A O 1
ATOM 693 N N . LYS A 1 91 ? -1.168 15.297 17.922 1 94.31 91 LYS A N 1
ATOM 694 C CA . LYS A 1 91 ? -2.422 15.453 17.188 1 94.31 91 LYS A CA 1
ATOM 695 C C . LYS A 1 91 ? -2.584 16.875 16.672 1 94.31 91 LYS A C 1
ATOM 697 O O . LYS A 1 91 ? -2.281 17.844 17.375 1 94.31 91 LYS A O 1
ATOM 702 N N . LEU A 1 92 ? -3.076 16.891 15.453 1 91 92 LEU A N 1
ATOM 703 C CA . LEU A 1 92 ? -3.455 18.188 14.93 1 91 92 LEU A CA 1
ATOM 704 C C . LEU A 1 92 ? -4.727 18.703 15.609 1 91 92 LEU A C 1
ATOM 706 O O . LEU A 1 92 ? -5.66 17.922 15.828 1 91 92 LEU A O 1
ATOM 710 N N . VAL A 1 93 ? -4.789 19.922 16.094 1 86.56 93 VAL A N 1
ATOM 711 C CA . VAL A 1 93 ? -5.969 20.562 16.688 1 86.56 93 VAL A CA 1
ATOM 712 C C . VAL A 1 93 ? -6.574 21.547 15.688 1 86.56 93 VAL A C 1
ATOM 714 O O . VAL A 1 93 ? -5.891 22.453 15.203 1 86.56 93 VAL A O 1
ATOM 717 N N . PHE A 1 94 ? -7.707 21.125 15.258 1 76.62 94 PHE A N 1
ATOM 718 C CA . PHE A 1 94 ? -8.422 21.953 14.281 1 76.62 94 PHE A CA 1
ATOM 719 C C . PHE A 1 94 ? -9.328 22.953 14.977 1 76.62 94 PHE A C 1
ATOM 721 O O . PHE A 1 94 ? -9.906 22.656 16.031 1 76.62 94 PHE A O 1
ATOM 728 N N . SER A 1 95 ? -8.992 24.281 14.664 1 65.88 95 SER A N 1
ATOM 729 C CA . SER A 1 95 ? -9.844 25.312 15.242 1 65.88 95 SER A CA 1
ATOM 730 C C . SER A 1 95 ? -11.219 25.328 14.586 1 65.88 95 SER A C 1
ATOM 732 O O . SER A 1 95 ? -11.367 24.953 13.422 1 65.88 95 SER A O 1
ATOM 734 N N . MET B 1 1 ? -8.773 22.219 -14.844 1 27.39 1 MET B N 1
ATOM 735 C CA . MET B 1 1 ? -8.148 21.5 -13.734 1 27.39 1 MET B CA 1
ATOM 736 C C . MET B 1 1 ? -8.188 20 -13.961 1 27.39 1 MET B C 1
ATOM 738 O O . MET B 1 1 ? -9.25 19.375 -13.906 1 27.39 1 MET B O 1
ATOM 742 N N . ASN B 1 2 ? -7.781 19.391 -14.938 1 32.31 2 ASN B N 1
ATOM 743 C CA . ASN B 1 2 ? -7.934 18.031 -15.469 1 32.31 2 ASN B CA 1
ATOM 744 C C . ASN B 1 2 ? -7.922 16.984 -14.352 1 32.31 2 ASN B C 1
ATOM 746 O O . ASN B 1 2 ? -6.898 16.781 -13.703 1 32.31 2 ASN B O 1
ATOM 750 N N . MET B 1 3 ? -9.07 16.891 -13.648 1 37.44 3 MET B N 1
ATOM 751 C CA . MET B 1 3 ? -9.531 16.359 -12.367 1 37.44 3 MET B CA 1
ATOM 752 C C . MET B 1 3 ? -9.062 14.922 -12.172 1 37.44 3 MET B C 1
ATOM 754 O O . MET B 1 3 ? -9.445 14.266 -11.195 1 37.44 3 MET B O 1
ATOM 758 N N . CYS B 1 4 ? -9.07 14.109 -13.305 1 41.62 4 CYS B N 1
ATOM 759 C CA . CYS B 1 4 ? -9.438 12.719 -13.07 1 41.62 4 CYS B CA 1
ATOM 760 C C . CYS B 1 4 ? -8.422 12.031 -12.164 1 41.62 4 CYS B C 1
ATOM 762 O O . CYS B 1 4 ? -8.414 10.805 -12.055 1 41.62 4 CYS B O 1
ATOM 764 N N . ASN B 1 5 ? -7.129 12.516 -12.008 1 51 5 ASN B N 1
ATOM 765 C CA . ASN B 1 5 ? -6.027 11.766 -11.414 1 51 5 ASN B CA 1
ATOM 766 C C . ASN B 1 5 ? -6.258 11.516 -9.922 1 51 5 ASN B C 1
ATOM 768 O O . ASN B 1 5 ? -6.629 12.438 -9.188 1 51 5 ASN B O 1
ATOM 772 N N . PRO B 1 6 ? -6.719 10.383 -9.609 1 54.28 6 PRO B N 1
ATOM 773 C CA . PRO B 1 6 ? -6.914 10.211 -8.172 1 54.28 6 PRO B CA 1
ATOM 774 C C . PRO B 1 6 ? -5.961 11.07 -7.336 1 54.28 6 PRO B C 1
ATOM 776 O O . PRO B 1 6 ? -4.805 11.266 -7.727 1 54.28 6 PRO B O 1
ATOM 779 N N . PRO B 1 7 ? -6.539 12.023 -6.582 1 59.59 7 PRO B N 1
ATOM 780 C CA . PRO B 1 7 ? -5.656 12.922 -5.836 1 59.59 7 PRO B CA 1
ATOM 781 C C . PRO B 1 7 ? -4.57 12.18 -5.062 1 59.59 7 PRO B C 1
ATOM 783 O O . PRO B 1 7 ? -4.797 11.07 -4.586 1 59.59 7 PRO B O 1
ATOM 786 N N . HIS B 1 8 ? -3.318 12.43 -5.281 1 77.06 8 HIS B N 1
ATOM 787 C CA . HIS B 1 8 ? -2.203 11.961 -4.465 1 77.06 8 HIS B CA 1
ATOM 788 C C . HIS B 1 8 ? -2.449 12.234 -2.984 1 77.06 8 HIS B C 1
ATOM 790 O O . HIS B 1 8 ? -3.154 13.188 -2.633 1 77.06 8 HIS B O 1
ATOM 796 N N . PRO B 1 9 ? -2.209 11.258 -2.131 1 81.5 9 PRO B N 1
ATOM 797 C CA . PRO B 1 9 ? -2.371 11.453 -0.688 1 81.5 9 PRO B CA 1
ATOM 798 C C . PRO B 1 9 ? -1.953 12.852 -0.237 1 81.5 9 PRO B C 1
ATOM 800 O O . PRO B 1 9 ? -2.609 13.453 0.621 1 81.5 9 PRO B O 1
ATOM 803 N N . GLY B 1 10 ? -0.918 13.391 -0.912 1 84.75 10 GLY B N 1
ATOM 804 C CA . GLY B 1 10 ? -0.451 14.719 -0.543 1 84.75 10 GLY B CA 1
ATOM 805 C C . GLY B 1 10 ? -1.489 15.797 -0.771 1 84.75 10 GLY B C 1
ATOM 806 O O . GLY B 1 10 ? -1.675 16.672 0.076 1 84.75 10 GLY B O 1
ATOM 807 N N . GLU B 1 11 ? -2.096 15.68 -1.92 1 85.5 11 GLU B N 1
ATOM 808 C CA . GLU B 1 11 ? -3.143 16.641 -2.229 1 85.5 11 GLU B CA 1
ATOM 809 C C . GLU B 1 11 ? -4.312 16.531 -1.253 1 85.5 11 GLU B C 1
ATOM 811 O O . GLU B 1 11 ? -4.891 17.531 -0.843 1 85.5 11 GLU B O 1
ATOM 816 N N . PHE B 1 12 ? -4.613 15.398 -0.92 1 88.81 12 PHE B N 1
ATOM 817 C CA . PHE B 1 12 ? -5.68 15.125 0.031 1 88.81 12 PHE B CA 1
ATOM 818 C C . PHE B 1 12 ? -5.383 15.766 1.382 1 88.81 12 PHE B C 1
ATOM 820 O O . PHE B 1 12 ? -6.242 16.438 1.962 1 88.81 12 PHE B O 1
ATOM 827 N N . ILE B 1 13 ? -4.227 15.617 1.881 1 91.81 13 ILE B N 1
ATOM 828 C CA . ILE B 1 13 ? -3.803 16.172 3.164 1 91.81 13 ILE B CA 1
ATOM 829 C C . ILE B 1 13 ? -3.922 17.688 3.137 1 91.81 13 ILE B C 1
ATOM 831 O O . ILE B 1 13 ? -4.488 18.297 4.055 1 91.81 13 ILE B O 1
ATOM 835 N N . THR B 1 14 ? -3.408 18.234 2.064 1 91.38 14 THR B N 1
ATOM 836 C CA . THR B 1 14 ? -3.383 19.688 1.945 1 91.38 14 THR B CA 1
ATOM 837 C C . THR B 1 14 ? -4.801 20.25 1.865 1 91.38 14 THR B C 1
ATOM 839 O O . THR B 1 14 ? -5.152 21.156 2.605 1 91.38 14 THR B O 1
ATOM 842 N N . GLU B 1 15 ? -5.617 19.625 1.08 1 91.5 15 GLU B N 1
ATOM 843 C CA . GLU B 1 15 ? -6.941 20.172 0.772 1 91.5 15 GLU B CA 1
ATOM 844 C C . GLU B 1 15 ? -7.918 19.922 1.92 1 91.5 15 GLU B C 1
ATOM 846 O O . GLU B 1 15 ? -8.812 20.734 2.168 1 91.5 15 GLU B O 1
ATOM 851 N N . ILE B 1 16 ? -7.727 18.922 2.67 1 90.19 16 ILE B N 1
ATOM 852 C CA . ILE B 1 16 ? -8.727 18.531 3.658 1 90.19 16 ILE B CA 1
ATOM 853 C C . ILE B 1 16 ? -8.281 18.984 5.047 1 90.19 16 ILE B C 1
ATOM 855 O O . ILE B 1 16 ? -9.109 19.406 5.863 1 90.19 16 ILE B O 1
ATOM 859 N N . TYR B 1 17 ? -7.012 19.016 5.266 1 90.94 17 TYR B N 1
ATOM 860 C CA . TYR B 1 17 ? -6.559 19.25 6.633 1 90.94 17 TYR B CA 1
ATOM 861 C C . TYR B 1 17 ? -5.836 20.594 6.738 1 90.94 17 TYR B C 1
ATOM 863 O O . TYR B 1 17 ? -6.078 21.359 7.668 1 90.94 17 TYR B O 1
ATOM 871 N N . LEU B 1 18 ? -4.992 20.859 5.82 1 92.94 18 LEU B N 1
ATOM 872 C CA . LEU B 1 18 ? -4.109 22.016 6.008 1 92.94 18 LEU B CA 1
ATOM 873 C C . LEU B 1 18 ? -4.805 23.297 5.602 1 92.94 18 LEU B C 1
ATOM 875 O O . LEU B 1 18 ? -5.023 24.188 6.438 1 92.94 18 LEU B O 1
ATOM 879 N N . GLU B 1 19 ? -5.258 23.359 4.422 1 93.5 19 GLU B N 1
ATOM 880 C CA . GLU B 1 19 ? -5.793 24.609 3.865 1 93.5 19 GLU B CA 1
ATOM 881 C C . GLU B 1 19 ? -7.035 25.062 4.629 1 93.5 19 GLU B C 1
ATOM 883 O O . GLU B 1 19 ? -7.109 26.203 5.078 1 93.5 19 GLU B O 1
ATOM 888 N N . PRO B 1 20 ? -7.973 24.219 4.91 1 92.88 20 PRO B N 1
ATOM 889 C CA . PRO B 1 20 ? -9.203 24.641 5.586 1 92.88 20 PRO B CA 1
ATOM 890 C C . PRO B 1 20 ? -8.953 25.109 7.02 1 92.88 20 PRO B C 1
ATOM 892 O O . PRO B 1 20 ? -9.758 25.875 7.57 1 92.88 20 PRO B O 1
ATOM 895 N N . ASN B 1 21 ? -7.867 24.719 7.598 1 92.88 21 ASN B N 1
ATOM 896 C CA . ASN B 1 21 ? -7.602 25.031 9 1 92.88 21 ASN B CA 1
AT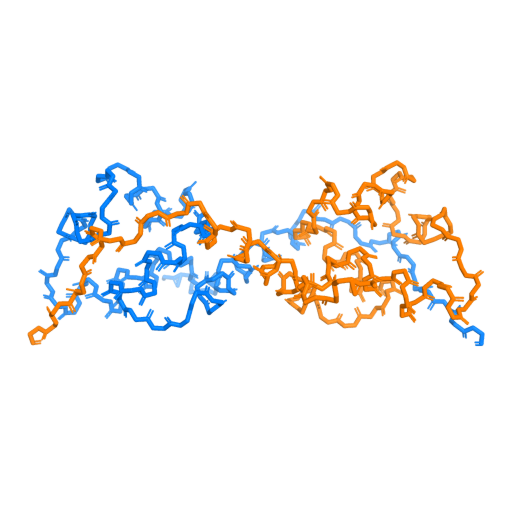OM 897 C C . ASN B 1 21 ? -6.441 26.016 9.148 1 92.88 21 ASN B C 1
ATOM 899 O O . ASN B 1 21 ? -6.004 26.297 10.266 1 92.88 21 ASN B O 1
ATOM 903 N N . GLY B 1 22 ? -5.906 26.391 8.07 1 93.56 22 GLY B N 1
ATOM 904 C CA . GLY B 1 22 ? -4.797 27.344 8.094 1 93.56 22 GLY B CA 1
ATOM 905 C C . GLY B 1 22 ? -3.537 26.766 8.711 1 93.56 22 GLY B C 1
ATOM 906 O O . GLY B 1 22 ? -2.801 27.469 9.406 1 93.56 22 GLY B O 1
ATOM 907 N N . ILE B 1 23 ? -3.299 25.578 8.578 1 93.81 23 ILE B N 1
ATOM 908 C CA . ILE B 1 23 ? -2.137 24.875 9.125 1 93.81 23 ILE B CA 1
ATOM 909 C C . ILE B 1 23 ? -1.04 24.797 8.062 1 93.81 23 ILE B C 1
ATOM 911 O O . ILE B 1 23 ? -1.312 24.484 6.902 1 93.81 23 ILE B O 1
ATOM 915 N N . SER B 1 24 ? 0.169 25.141 8.484 1 94.88 24 SER B N 1
ATOM 916 C CA . SER B 1 24 ? 1.284 25.078 7.543 1 94.88 24 SER B CA 1
ATOM 917 C C . SER B 1 24 ? 1.866 23.656 7.473 1 94.88 24 SER B C 1
ATOM 919 O O . SER B 1 24 ? 1.73 22.875 8.414 1 94.88 24 SER B O 1
ATOM 921 N N . GLY B 1 25 ? 2.551 23.375 6.344 1 94.56 25 GLY B N 1
ATOM 922 C CA . GLY B 1 25 ? 3.285 22.125 6.23 1 94.56 25 GLY B CA 1
ATOM 923 C C . GLY B 1 25 ? 4.328 21.953 7.316 1 94.56 25 GLY B C 1
ATOM 924 O O . GLY B 1 25 ? 4.535 20.844 7.812 1 94.56 25 GLY B O 1
ATOM 925 N N . ARG B 1 26 ? 4.902 23.016 7.66 1 95.75 26 ARG B N 1
ATOM 926 C CA . ARG B 1 26 ? 5.914 23 8.711 1 95.75 26 ARG B CA 1
ATOM 927 C C . ARG B 1 26 ? 5.309 22.594 10.047 1 95.75 26 ARG B C 1
ATOM 929 O O . ARG B 1 26 ? 5.898 21.797 10.789 1 95.75 26 ARG B O 1
ATOM 936 N N . HIS B 1 27 ? 4.16 23.141 10.352 1 96.12 27 HIS B N 1
ATOM 937 C CA . HIS B 1 27 ? 3.48 22.797 11.602 1 96.12 27 HIS B CA 1
ATOM 938 C C . HIS B 1 27 ? 3.084 21.328 11.633 1 96.12 27 HIS B C 1
ATOM 940 O O . HIS B 1 27 ? 3.268 20.656 12.648 1 96.12 27 HIS B O 1
ATOM 946 N N . LEU B 1 28 ? 2.521 20.844 10.555 1 95.75 28 LEU B N 1
ATOM 947 C CA . LEU B 1 28 ? 2.178 19.422 10.484 1 95.75 28 LEU B CA 1
ATOM 948 C C . LEU B 1 28 ? 3.424 18.562 10.633 1 95.75 28 LEU B C 1
ATOM 950 O O . LEU B 1 28 ? 3.393 17.531 11.312 1 95.75 28 LEU B O 1
ATOM 954 N N . ALA B 1 29 ? 4.531 18.938 9.938 1 96.75 29 ALA B N 1
ATOM 955 C CA . ALA B 1 29 ? 5.781 18.188 10.047 1 96.75 29 ALA B CA 1
ATOM 956 C C . ALA B 1 29 ? 6.23 18.078 11.5 1 96.75 29 ALA B C 1
ATOM 958 O O . ALA B 1 29 ? 6.68 17.016 11.938 1 96.75 29 ALA B O 1
ATOM 959 N N . GLU B 1 30 ? 6.109 19.172 12.172 1 96.62 30 GLU B N 1
ATOM 960 C CA . GLU B 1 30 ? 6.453 19.203 13.594 1 96.62 30 GLU B CA 1
ATOM 961 C C . GLU B 1 30 ? 5.602 18.203 14.383 1 96.62 30 GLU B C 1
ATOM 963 O O . GLU B 1 30 ? 6.117 17.469 15.219 1 96.62 30 GLU B O 1
ATOM 968 N N . LYS B 1 31 ? 4.316 18.234 14.164 1 96.56 31 LYS B N 1
ATOM 969 C CA . LYS B 1 31 ? 3.422 17.312 14.852 1 96.56 31 LYS B CA 1
ATOM 970 C C . LYS B 1 31 ? 3.76 15.859 14.516 1 96.56 31 LYS B C 1
ATOM 972 O O . LYS B 1 31 ? 3.699 14.984 15.383 1 96.56 31 LYS B O 1
ATOM 977 N N . LEU B 1 32 ? 4.145 15.633 13.297 1 97 32 LEU B N 1
ATOM 978 C CA . LEU B 1 32 ? 4.453 14.289 12.812 1 97 32 LEU B CA 1
ATOM 979 C C . LEU B 1 32 ? 5.816 13.828 13.32 1 97 32 LEU B C 1
ATOM 981 O O . LEU B 1 32 ? 6.133 12.641 13.273 1 97 32 LEU B O 1
ATOM 985 N N . GLY B 1 33 ? 6.582 14.742 13.719 1 96.56 33 GLY B N 1
ATOM 986 C CA . GLY B 1 33 ? 7.926 14.406 14.156 1 96.56 33 GLY B CA 1
ATOM 987 C C . GLY B 1 33 ? 8.859 14.07 13.008 1 96.56 33 GLY B C 1
ATOM 988 O O . GLY B 1 33 ? 9.688 13.172 13.117 1 96.56 33 GLY B O 1
ATOM 989 N N . VAL B 1 34 ? 8.664 14.695 11.945 1 95.75 34 VAL B N 1
ATOM 990 C CA . VAL B 1 34 ? 9.523 14.477 10.789 1 95.75 34 VAL B CA 1
ATOM 991 C C . VAL B 1 34 ? 10.086 15.805 10.297 1 95.75 34 VAL B C 1
ATOM 993 O O . VAL B 1 34 ? 9.625 16.875 10.719 1 95.75 34 VAL B O 1
ATOM 996 N N . ALA B 1 35 ? 11.125 15.688 9.414 1 96 35 ALA B N 1
ATOM 997 C CA . ALA B 1 35 ? 11.68 16.891 8.812 1 96 35 ALA B CA 1
ATOM 998 C C . ALA B 1 35 ? 10.68 17.531 7.848 1 96 35 ALA B C 1
ATOM 1000 O O . ALA B 1 35 ? 9.984 16.828 7.109 1 96 35 ALA B O 1
ATOM 1001 N N . PRO B 1 36 ? 10.633 18.891 7.859 1 95.69 36 PRO B N 1
ATOM 1002 C CA . PRO B 1 36 ? 9.766 19.578 6.895 1 95.69 36 PRO B CA 1
ATOM 1003 C C . PRO B 1 36 ? 10.023 19.141 5.457 1 95.69 36 PRO B C 1
ATOM 1005 O O . PRO B 1 36 ? 9.086 19.047 4.66 1 95.69 36 PRO B O 1
ATOM 1008 N N . SER B 1 37 ? 11.219 18.875 5.133 1 94.69 37 SER B N 1
ATOM 1009 C CA . SER B 1 37 ? 11.555 18.453 3.781 1 94.69 37 SER B CA 1
ATOM 1010 C C . SER B 1 37 ? 10.938 17.094 3.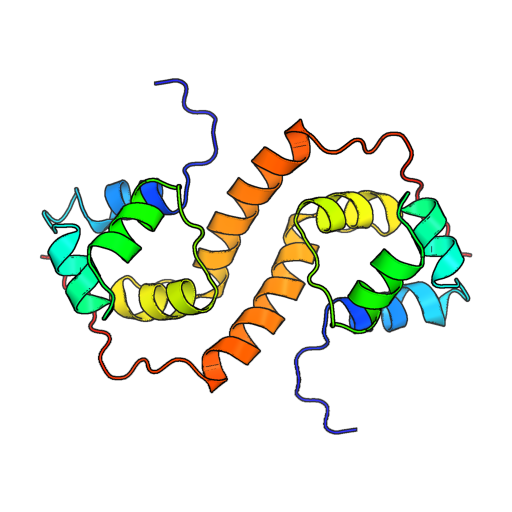459 1 94.69 37 SER B C 1
ATOM 1012 O O . SER B 1 37 ? 10.516 16.844 2.328 1 94.69 37 SER B O 1
ATOM 1014 N N . THR B 1 38 ? 10.875 16.219 4.449 1 93.25 38 THR B N 1
ATOM 1015 C CA . THR B 1 38 ? 10.273 14.898 4.281 1 93.25 38 THR B CA 1
ATOM 1016 C C . THR B 1 38 ? 8.781 15.016 3.984 1 93.25 38 THR B C 1
ATOM 1018 O O . THR B 1 38 ? 8.289 14.422 3.025 1 93.25 38 THR B O 1
ATOM 1021 N N . LEU B 1 39 ? 8.133 15.805 4.781 1 94.56 39 LEU B N 1
ATOM 1022 C CA . LEU B 1 39 ? 6.691 15.961 4.578 1 94.56 39 LEU B CA 1
ATOM 1023 C C . LEU B 1 39 ? 6.406 16.688 3.268 1 94.56 39 LEU B C 1
ATOM 1025 O O . LEU B 1 39 ? 5.438 16.359 2.574 1 94.56 39 LEU B O 1
ATOM 1029 N N . SER B 1 40 ? 7.188 17.703 2.953 1 93.56 40 SER B N 1
ATOM 1030 C CA . SER B 1 40 ? 6.996 18.438 1.713 1 93.56 40 SER B CA 1
ATOM 1031 C C . SER B 1 40 ? 7.012 17.516 0.502 1 93.56 40 SER B C 1
ATOM 1033 O O . SER B 1 40 ? 6.211 17.672 -0.421 1 93.56 40 SER B O 1
ATOM 1035 N N . ARG B 1 41 ? 7.84 16.562 0.548 1 90.69 41 ARG B N 1
ATOM 1036 C CA . ARG B 1 41 ? 7.922 15.602 -0.539 1 90.69 41 ARG B CA 1
ATOM 1037 C C . ARG B 1 41 ? 6.68 14.719 -0.585 1 90.69 41 ARG B C 1
ATOM 1039 O O . ARG B 1 41 ? 6.215 14.344 -1.666 1 90.69 41 ARG B O 1
ATOM 1046 N N . VAL B 1 42 ? 6.133 14.375 0.52 1 90.75 42 VAL B N 1
ATOM 1047 C CA . VAL B 1 42 ? 4.902 13.602 0.593 1 90.75 42 VAL B CA 1
ATOM 1048 C C . VAL B 1 42 ? 3.738 14.422 0.041 1 90.75 42 VAL B C 1
ATOM 1050 O O . VAL B 1 42 ? 2.934 13.914 -0.746 1 90.75 42 VAL B O 1
ATOM 1053 N N . LEU B 1 43 ? 3.689 15.695 0.453 1 89 43 LEU B N 1
ATOM 1054 C CA . LEU B 1 43 ? 2.598 16.578 0.048 1 89 43 LEU B CA 1
ATOM 1055 C C . LEU B 1 43 ? 2.641 16.828 -1.454 1 89 43 LEU B C 1
ATOM 1057 O O . LEU B 1 43 ? 1.598 17.031 -2.084 1 89 43 LEU B O 1
ATOM 1061 N N . ARG B 1 44 ? 3.775 16.797 -2.043 1 82 44 ARG B N 1
ATOM 1062 C CA . ARG B 1 44 ? 3.943 17.062 -3.467 1 82 44 ARG B CA 1
ATOM 1063 C C . ARG B 1 44 ? 3.918 15.781 -4.277 1 82 44 ARG B C 1
ATOM 1065 O O . ARG B 1 44 ? 4.199 15.789 -5.48 1 82 44 ARG B O 1
ATOM 1072 N N . SER B 1 45 ? 3.65 14.695 -3.674 1 73.81 45 SER B N 1
ATOM 1073 C CA . SER B 1 45 ? 3.486 13.383 -4.285 1 73.81 45 SER B CA 1
ATOM 1074 C C . SER B 1 45 ? 4.793 12.898 -4.906 1 73.81 45 SER B C 1
ATOM 1076 O O . SER B 1 45 ? 4.777 12.125 -5.871 1 73.81 45 SER B O 1
ATOM 1078 N N . THR B 1 46 ? 5.758 13.477 -4.414 1 71.38 46 THR B N 1
ATOM 1079 C CA . THR B 1 46 ? 7.055 13.008 -4.887 1 71.38 46 THR B CA 1
ATOM 1080 C C . THR B 1 46 ? 7.582 11.891 -3.994 1 71.38 46 THR B C 1
ATOM 1082 O O . THR B 1 46 ? 8.469 11.133 -4.398 1 71.38 46 THR B O 1
ATOM 1085 N N . TYR B 1 47 ? 7.055 11.891 -2.816 1 74.56 47 TYR B N 1
ATOM 1086 C CA . TYR B 1 47 ? 7.336 10.758 -1.94 1 74.56 47 TYR B CA 1
ATOM 1087 C C . TYR B 1 47 ? 6.059 10.008 -1.587 1 74.56 47 TYR B C 1
ATOM 1089 O O . TYR B 1 47 ? 4.988 10.609 -1.472 1 74.56 47 TYR B O 1
ATOM 1097 N N . ARG B 1 48 ? 6.246 8.805 -1.413 1 87 48 ARG B N 1
ATOM 1098 C CA . ARG B 1 48 ? 5.133 7.922 -1.08 1 87 48 ARG B CA 1
ATOM 1099 C C . ARG B 1 48 ? 4.812 7.98 0.411 1 87 48 ARG B C 1
ATOM 1101 O O . ARG B 1 48 ? 5.695 8.25 1.229 1 87 48 ARG B O 1
ATOM 1108 N N . VAL B 1 49 ? 3.508 7.867 0.704 1 94.25 49 VAL B N 1
ATOM 1109 C CA . VAL B 1 49 ? 3.137 7.574 2.084 1 94.25 49 VAL B CA 1
ATOM 1110 C C . VAL B 1 49 ? 3.6 6.168 2.457 1 94.25 49 VAL B C 1
ATOM 1112 O O . VAL B 1 49 ? 2.967 5.176 2.078 1 94.25 49 VAL B O 1
ATOM 1115 N N . SER B 1 50 ? 4.691 6.133 3.215 1 95.31 50 SER B N 1
ATOM 1116 C CA . SER B 1 50 ? 5.219 4.863 3.707 1 95.31 50 SER B CA 1
ATOM 1117 C C . SER B 1 50 ? 4.406 4.348 4.887 1 95.31 50 SER B C 1
ATOM 1119 O O . SER B 1 50 ? 3.58 5.074 5.445 1 95.31 50 SER B O 1
ATOM 1121 N N . PRO B 1 51 ? 4.625 3.064 5.234 1 96.5 51 PRO B N 1
ATOM 1122 C CA . PRO B 1 51 ? 3.961 2.562 6.438 1 96.5 51 PRO B CA 1
ATOM 1123 C C . PRO B 1 51 ? 4.25 3.418 7.672 1 96.5 51 PRO B C 1
ATOM 1125 O O . PRO B 1 51 ? 3.344 3.695 8.461 1 96.5 51 PRO B O 1
ATOM 1128 N N . GLU B 1 52 ? 5.461 3.816 7.781 1 96.75 52 GLU B N 1
ATOM 1129 C CA . GLU B 1 52 ? 5.824 4.68 8.898 1 96.75 52 GLU B CA 1
ATOM 1130 C C . GLU B 1 52 ? 5.074 6.012 8.836 1 96.75 52 GLU B C 1
ATOM 1132 O O . GLU B 1 52 ? 4.527 6.469 9.844 1 96.75 52 GLU B O 1
ATOM 1137 N N . MET B 1 53 ? 5.098 6.578 7.711 1 96.31 53 MET B N 1
ATOM 1138 C CA . MET B 1 53 ? 4.391 7.844 7.539 1 96.31 53 MET B CA 1
ATOM 1139 C C . MET B 1 53 ? 2.895 7.664 7.785 1 96.31 53 MET B C 1
ATOM 1141 O O . MET B 1 53 ? 2.252 8.531 8.383 1 96.31 53 MET B O 1
ATOM 1145 N N . ALA B 1 54 ? 2.361 6.562 7.324 1 97.5 54 ALA B N 1
ATOM 1146 C CA . ALA B 1 54 ? 0.944 6.27 7.527 1 97.5 54 ALA B CA 1
ATOM 1147 C C . ALA B 1 54 ? 0.602 6.215 9.016 1 97.5 54 AL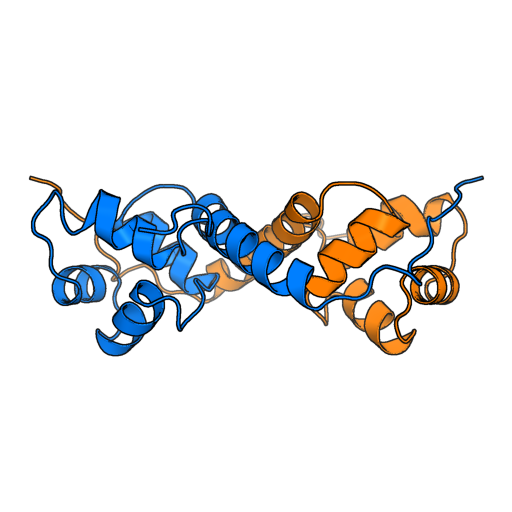A B C 1
ATOM 1149 O O . ALA B 1 54 ? -0.43 6.742 9.438 1 97.5 54 ALA B O 1
ATOM 1150 N N . LEU B 1 55 ? 1.428 5.633 9.789 1 98.19 55 LEU B N 1
ATOM 1151 C CA . LEU B 1 55 ? 1.233 5.566 11.234 1 98.19 55 LEU B CA 1
ATOM 1152 C C . LEU B 1 55 ? 1.256 6.957 11.852 1 98.19 55 LEU B C 1
ATOM 1154 O O . LEU B 1 55 ? 0.404 7.289 12.68 1 98.19 55 LEU B O 1
ATOM 1158 N N . ARG B 1 56 ? 2.189 7.715 11.438 1 97.94 56 ARG B N 1
ATOM 1159 C CA . ARG B 1 56 ? 2.314 9.07 11.961 1 97.94 56 ARG B CA 1
ATOM 1160 C C . ARG B 1 56 ? 1.104 9.914 11.578 1 97.94 56 ARG B C 1
ATOM 1162 O O . ARG B 1 56 ? 0.565 10.648 12.414 1 97.94 56 ARG B O 1
ATOM 1169 N N . LEU B 1 57 ? 0.715 9.781 10.383 1 96.81 57 LEU B N 1
ATOM 1170 C CA . LEU B 1 57 ? -0.439 10.531 9.898 1 96.81 57 LEU B CA 1
ATOM 1171 C C . LEU B 1 57 ? -1.701 10.133 10.656 1 96.81 57 LEU B C 1
ATOM 1173 O O . LEU B 1 57 ? -2.541 10.984 10.953 1 96.81 57 LEU B O 1
ATOM 1177 N N . SER B 1 58 ? -1.841 8.898 10.867 1 97.38 58 SER B N 1
ATOM 1178 C CA . SER B 1 58 ? -3.004 8.406 11.602 1 97.38 58 SER B CA 1
ATOM 1179 C C . SER B 1 58 ? -3.113 9.062 12.977 1 97.38 58 SER B C 1
ATOM 1181 O O . SER B 1 58 ? -4.203 9.445 13.398 1 97.38 58 SER B O 1
ATOM 1183 N N . VAL B 1 59 ? -2.086 9.227 13.625 1 97.31 59 VAL B N 1
ATOM 1184 C CA . VAL B 1 59 ? -2.061 9.844 14.945 1 97.31 59 VAL B CA 1
ATOM 1185 C C . VAL B 1 59 ? -2.344 11.344 14.82 1 97.31 59 VAL B C 1
ATOM 1187 O O . VAL B 1 59 ? -3.207 11.875 15.523 1 97.31 59 VAL B O 1
ATOM 1190 N N . ALA B 1 60 ? -1.677 11.992 13.938 1 96.44 60 ALA B N 1
ATOM 1191 C CA . ALA B 1 60 ? -1.701 13.453 13.852 1 96.44 60 ALA B CA 1
ATOM 1192 C C . ALA B 1 60 ? -3.004 13.938 13.227 1 96.44 60 ALA B C 1
ATOM 1194 O O . ALA B 1 60 ? -3.576 14.938 13.664 1 96.44 60 ALA B O 1
ATOM 1195 N N . ALA B 1 61 ? -3.443 13.258 12.219 1 94.31 61 ALA B N 1
ATOM 1196 C CA . ALA B 1 61 ? -4.539 13.781 11.406 1 94.31 61 ALA B CA 1
ATOM 1197 C C . ALA B 1 61 ? -5.773 12.891 11.508 1 94.31 61 ALA B C 1
ATOM 1199 O O . ALA B 1 61 ? -6.828 13.211 10.953 1 94.31 61 ALA B O 1
ATOM 1200 N N . GLY B 1 62 ? -5.574 11.75 12.148 1 94.44 62 GLY B N 1
ATOM 1201 C CA . GLY B 1 62 ? -6.684 10.82 12.266 1 94.44 62 GLY B CA 1
ATOM 1202 C C . GLY B 1 62 ? -6.707 9.773 11.164 1 94.44 62 GLY B C 1
ATOM 1203 O O . GLY B 1 62 ? -5.68 9.492 10.547 1 94.44 62 GLY B O 1
ATOM 1204 N N . ARG B 1 63 ? -7.879 9.031 10.984 1 95.25 63 ARG B N 1
ATOM 1205 C CA . ARG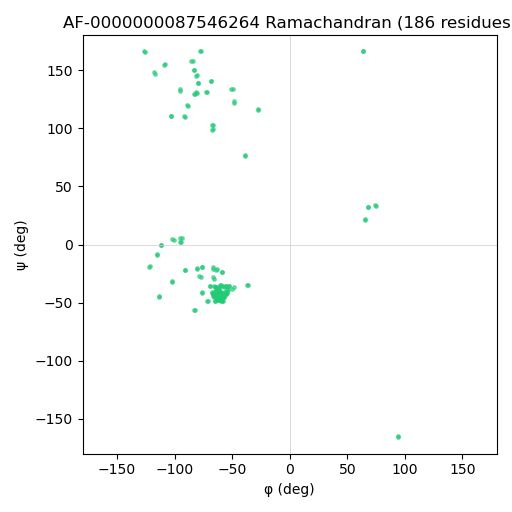 B 1 63 ? -8.031 7.922 10.047 1 95.25 63 ARG B CA 1
ATOM 1206 C C . ARG B 1 63 ? -7.102 6.766 10.414 1 95.25 63 ARG B C 1
ATOM 1208 O O . ARG B 1 63 ? -6.164 6.941 11.195 1 95.25 63 ARG B O 1
ATOM 1215 N N . SER B 1 64 ? -7.383 5.668 9.812 1 97.62 64 SER B N 1
ATOM 1216 C CA . SER B 1 64 ? -6.523 4.52 10.086 1 97.62 64 SER B CA 1
ATOM 1217 C C . SER B 1 64 ? -5.27 4.547 9.219 1 97.62 64 SER B C 1
ATOM 1219 O O . SER B 1 64 ? -5.277 5.109 8.125 1 97.62 64 SER B O 1
ATOM 1221 N N . PRO B 1 65 ? -4.188 3.982 9.75 1 97.88 65 PRO B N 1
ATOM 1222 C CA . PRO B 1 65 ? -3.01 3.848 8.891 1 97.88 65 PRO B CA 1
ATOM 1223 C C . PRO B 1 65 ? -3.309 3.096 7.598 1 97.88 65 PRO B C 1
ATOM 1225 O O . PRO B 1 65 ? -2.748 3.422 6.547 1 97.88 65 PRO B O 1
ATOM 1228 N N . GLU B 1 66 ? -4.148 2.146 7.68 1 97.25 66 GLU B N 1
ATOM 1229 C CA . GLU B 1 66 ? -4.555 1.377 6.504 1 97.25 66 GLU B CA 1
ATOM 1230 C C . GLU B 1 66 ? -5.203 2.273 5.453 1 97.25 66 GLU B C 1
ATOM 1232 O O . GLU B 1 66 ? -5 2.082 4.254 1 97.25 66 GLU B O 1
ATOM 1237 N N . SER B 1 67 ? -6 3.172 5.93 1 95.88 67 SER B N 1
ATOM 1238 C CA . SER B 1 67 ? -6.68 4.059 4.992 1 95.88 67 SER B CA 1
ATOM 1239 C C . SER B 1 67 ? -5.688 4.953 4.258 1 95.88 67 SER B C 1
ATOM 1241 O O . SER B 1 67 ? -5.852 5.223 3.066 1 95.88 67 SER B O 1
ATOM 1243 N N . TRP B 1 68 ? -4.703 5.449 4.949 1 95.81 68 TRP B N 1
ATOM 1244 C CA . TRP B 1 68 ? -3.658 6.262 4.332 1 95.81 68 TRP B CA 1
ATOM 1245 C C . TRP B 1 68 ? -2.887 5.457 3.291 1 95.81 68 TRP B C 1
ATOM 1247 O O . TRP B 1 68 ? -2.613 5.949 2.193 1 95.81 68 TRP B O 1
ATOM 1257 N N . LEU B 1 69 ? -2.512 4.234 3.611 1 95.62 69 LEU B N 1
ATOM 1258 C CA . LEU B 1 69 ? -1.807 3.373 2.666 1 95.62 69 LEU B CA 1
ATOM 1259 C C . LEU B 1 69 ? -2.684 3.057 1.46 1 95.62 69 LEU B C 1
ATOM 1261 O O . LEU B 1 69 ? -2.184 2.936 0.339 1 95.62 69 LEU B O 1
ATOM 1265 N N . ALA B 1 70 ? -3.949 2.904 1.771 1 95.31 70 ALA B N 1
ATOM 1266 C CA . ALA B 1 70 ? -4.875 2.619 0.678 1 95.31 70 ALA B CA 1
ATOM 1267 C C . ALA B 1 70 ? -4.91 3.768 -0.326 1 95.31 70 ALA B C 1
ATOM 1269 O O . ALA B 1 70 ? -4.945 3.541 -1.537 1 95.31 70 ALA B O 1
ATOM 1270 N N . MET B 1 71 ? -4.93 4.973 0.161 1 92.88 71 MET B N 1
ATOM 1271 C CA . MET B 1 71 ? -4.895 6.137 -0.722 1 92.88 71 MET B CA 1
ATOM 1272 C C . MET B 1 71 ? -3.643 6.125 -1.59 1 92.88 71 MET B C 1
ATOM 1274 O O . MET B 1 71 ? -3.715 6.359 -2.797 1 92.88 71 MET B O 1
ATOM 1278 N N . GLN B 1 72 ? -2.555 5.871 -0.97 1 93.25 72 GLN B N 1
ATOM 1279 C CA . GLN B 1 72 ? -1.302 5.762 -1.71 1 93.25 72 GLN B CA 1
ATOM 1280 C C . GLN B 1 72 ? -1.365 4.629 -2.732 1 93.25 72 GLN B C 1
ATOM 1282 O O . GLN B 1 72 ? -0.874 4.773 -3.854 1 93.25 72 GLN B O 1
ATOM 1287 N N . GLY B 1 73 ? -1.893 3.518 -2.287 1 94.12 73 GLY B N 1
ATOM 1288 C CA . GLY B 1 73 ? -2.027 2.373 -3.172 1 94.12 73 GLY B CA 1
ATOM 1289 C C . GLY B 1 73 ? -2.832 2.676 -4.422 1 94.12 73 GLY B C 1
ATOM 1290 O O . GLY B 1 73 ? -2.498 2.207 -5.512 1 94.12 73 GLY B O 1
ATOM 1291 N N . VAL B 1 74 ? -3.941 3.402 -4.234 1 93 74 VAL B N 1
ATOM 1292 C CA . VAL B 1 74 ? -4.777 3.779 -5.367 1 93 74 VAL B CA 1
ATOM 1293 C C . VAL B 1 74 ? -3.955 4.578 -6.375 1 93 74 VAL B C 1
ATOM 1295 O O . VAL B 1 74 ? -4.004 4.312 -7.578 1 93 74 VAL B O 1
ATOM 1298 N N . TYR B 1 75 ? -3.277 5.52 -5.906 1 90.62 75 TYR B N 1
ATOM 1299 C CA . TYR B 1 75 ? -2.416 6.324 -6.766 1 90.62 75 TYR B CA 1
ATOM 1300 C C . TYR B 1 75 ? -1.376 5.457 -7.465 1 90.62 75 TYR B C 1
ATOM 1302 O O . TYR B 1 75 ? -1.177 5.57 -8.68 1 90.62 75 TYR B O 1
ATOM 1310 N N . ASP B 1 76 ? -0.729 4.566 -6.676 1 93.31 76 ASP B N 1
ATOM 1311 C CA . ASP B 1 76 ? 0.308 3.691 -7.215 1 93.31 76 ASP B CA 1
ATOM 1312 C C . ASP B 1 76 ? -0.247 2.797 -8.32 1 93.31 76 ASP B C 1
ATOM 1314 O O . ASP B 1 76 ? 0.43 2.539 -9.32 1 93.31 76 ASP B O 1
ATOM 1318 N N . LEU B 1 77 ? -1.383 2.324 -8.102 1 95.62 77 LEU B N 1
ATOM 1319 C CA . LEU B 1 77 ? -2.014 1.446 -9.086 1 95.62 77 LEU B CA 1
ATOM 1320 C C . LEU B 1 77 ? -2.334 2.207 -10.367 1 95.62 77 LEU B C 1
ATOM 1322 O O . LEU B 1 77 ? -2.195 1.664 -11.469 1 95.62 77 LEU B O 1
ATOM 1326 N N . GLN B 1 78 ? -2.832 3.393 -10.211 1 92.81 78 GLN B N 1
ATOM 1327 C CA . GLN B 1 78 ? -3.109 4.215 -11.383 1 92.81 78 GLN B CA 1
ATOM 1328 C C . GLN B 1 78 ? -1.853 4.41 -12.227 1 92.81 78 GLN B C 1
ATOM 1330 O O . GLN B 1 78 ? -1.902 4.312 -13.453 1 92.81 78 GLN B O 1
ATOM 1335 N N . VAL B 1 79 ? -0.785 4.695 -11.633 1 92 79 VAL B N 1
ATOM 1336 C CA . VAL B 1 79 ? 0.487 4.879 -12.32 1 92 79 VAL B CA 1
ATOM 1337 C C . VAL B 1 79 ? 0.919 3.561 -12.969 1 92 79 VAL B C 1
ATOM 1339 O O . VAL B 1 79 ? 1.327 3.535 -14.133 1 92 79 VAL B O 1
ATOM 1342 N N . ALA B 1 80 ? 0.831 2.486 -12.258 1 95.12 80 ALA B N 1
ATOM 1343 C CA . ALA B 1 80 ? 1.26 1.176 -12.742 1 95.12 80 ALA B CA 1
ATOM 1344 C C . ALA B 1 80 ? 0.429 0.735 -13.945 1 95.12 80 ALA B C 1
ATOM 1346 O O . ALA B 1 80 ? 0.949 0.108 -14.867 1 95.12 80 ALA B O 1
ATOM 1347 N N . ARG B 1 81 ? -0.867 1.004 -13.93 1 95.69 81 ARG B N 1
ATOM 1348 C CA . ARG B 1 81 ? -1.778 0.607 -14.992 1 95.69 81 ARG B CA 1
ATOM 1349 C C . ARG B 1 81 ? -1.347 1.202 -16.328 1 95.69 81 ARG B C 1
ATOM 1351 O O . ARG B 1 81 ? -1.645 0.645 -17.391 1 95.69 81 ARG B O 1
ATOM 1358 N N . ARG B 1 82 ? -0.596 2.312 -16.219 1 94 82 ARG B N 1
ATOM 1359 C CA . ARG B 1 82 ? -0.174 3.002 -17.438 1 94 82 ARG B CA 1
ATOM 1360 C C . ARG B 1 82 ? 1.04 2.322 -18.062 1 94 82 ARG B C 1
ATOM 1362 O O . ARG B 1 82 ? 1.33 2.52 -19.234 1 94 82 ARG B O 1
ATOM 1369 N N . HIS B 1 83 ? 1.777 1.545 -17.344 1 93.44 83 HIS B N 1
ATOM 1370 C CA . HIS B 1 83 ? 3.055 1.066 -17.859 1 93.44 83 HIS B CA 1
ATOM 1371 C C . HIS B 1 83 ? 3.102 -0.458 -17.891 1 93.44 83 HIS B C 1
ATOM 1373 O O . HIS B 1 83 ? 3.963 -1.044 -18.547 1 93.44 83 HIS B O 1
ATOM 1379 N N . VAL B 1 84 ? 2.275 -1.123 -17.172 1 94.31 84 VAL B N 1
ATOM 1380 C CA . VAL B 1 84 ? 2.352 -2.574 -17.047 1 94.31 84 VAL B CA 1
ATOM 1381 C C . VAL B 1 84 ? 1.648 -3.238 -18.219 1 94.31 84 VAL B C 1
ATOM 1383 O O . VAL B 1 84 ? 0.534 -2.854 -18.578 1 94.31 84 VAL B O 1
ATOM 1386 N N . ASP B 1 85 ? 2.297 -4.148 -18.844 1 93.75 85 ASP B N 1
ATOM 1387 C CA . ASP B 1 85 ? 1.712 -4.957 -19.906 1 93.75 85 ASP B CA 1
ATOM 1388 C C . ASP B 1 85 ? 1.104 -6.242 -19.359 1 93.75 85 ASP B C 1
ATOM 1390 O O . ASP B 1 85 ? 1.829 -7.16 -18.969 1 93.75 85 ASP B O 1
ATOM 1394 N N . LEU B 1 86 ? -0.241 -6.277 -19.422 1 96.19 86 LEU B N 1
ATOM 1395 C CA . LEU B 1 86 ? -0.946 -7.418 -18.844 1 96.19 86 LEU B CA 1
ATOM 1396 C C . LEU B 1 86 ? -1.39 -8.383 -19.938 1 96.19 86 LEU B C 1
ATOM 1398 O O . LEU B 1 86 ? -2.109 -9.352 -19.656 1 96.19 86 LEU B O 1
ATOM 1402 N N . GLY B 1 87 ? -1.018 -8.086 -21.047 1 93.06 87 GLY B N 1
ATOM 1403 C CA . GLY B 1 87 ? -1.446 -8.891 -22.188 1 93.06 87 GLY B CA 1
ATOM 1404 C C . GLY B 1 87 ? -1.013 -10.336 -22.094 1 93.06 87 GLY B C 1
ATOM 1405 O O . GLY B 1 87 ? -1.69 -11.227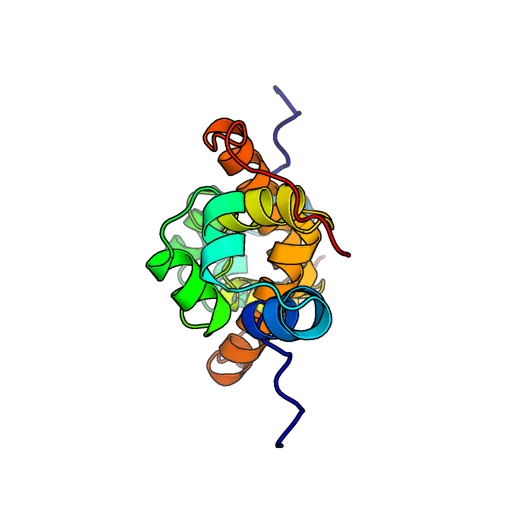 -22.609 1 93.06 87 GLY B O 1
ATOM 1406 N N . GLN B 1 88 ? 0.109 -10.578 -21.562 1 90.81 88 GLN B N 1
ATOM 1407 C CA . GLN B 1 88 ? 0.642 -11.938 -21.547 1 90.81 88 GLN B CA 1
ATOM 1408 C C . GLN B 1 88 ? 0.304 -12.633 -20.219 1 90.81 88 GLN B C 1
ATOM 1410 O O . GLN B 1 88 ? 0.74 -13.758 -19.984 1 90.81 88 GLN B O 1
ATOM 1415 N N . VAL B 1 89 ? -0.407 -11.977 -19.375 1 96.75 89 VAL B N 1
ATOM 1416 C CA . VAL B 1 89 ? -0.778 -12.586 -18.094 1 96.75 89 V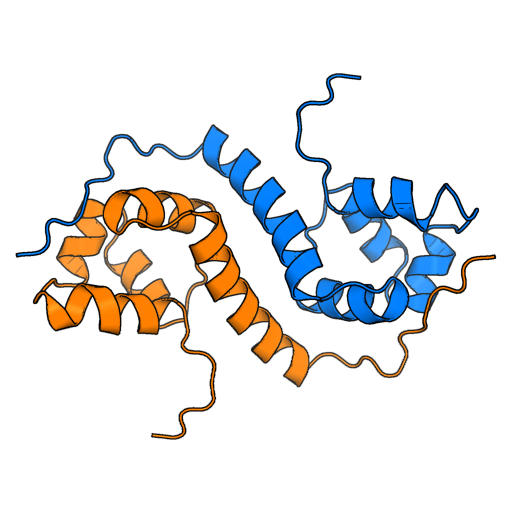AL B CA 1
ATOM 1417 C C . VAL B 1 89 ? -1.979 -13.508 -18.297 1 96.75 89 VAL B C 1
ATOM 1419 O O . VAL B 1 89 ? -2.955 -13.133 -18.953 1 96.75 89 VAL B O 1
ATOM 1422 N N . GLY B 1 90 ? -1.882 -14.703 -17.797 1 95.69 90 GLY B N 1
ATOM 1423 C CA . GLY B 1 90 ? -2.951 -15.68 -17.938 1 95.69 90 GLY B CA 1
ATOM 1424 C C . GLY B 1 90 ? -3.686 -15.953 -16.641 1 95.69 90 GLY B C 1
ATOM 1425 O O . GLY B 1 90 ? -3.113 -15.82 -15.547 1 95.69 90 GLY B O 1
ATOM 1426 N N . LYS B 1 91 ? -4.93 -16.391 -16.766 1 94.44 91 LYS B N 1
ATOM 1427 C CA . LYS B 1 91 ? -5.719 -16.781 -15.602 1 94.44 91 LYS B CA 1
ATOM 1428 C C . LYS B 1 91 ? -5.352 -18.172 -15.133 1 94.44 91 LYS B C 1
ATOM 1430 O O . LYS B 1 91 ? -5.164 -19.078 -15.945 1 94.44 91 LYS B O 1
ATOM 1435 N N . LEU B 1 92 ? -5.293 -18.234 -13.82 1 91.12 92 LEU B N 1
ATOM 1436 C CA . LEU B 1 92 ? -5.141 -19.562 -13.25 1 91.12 92 LEU B CA 1
ATOM 1437 C C . LEU B 1 92 ? -6.438 -20.359 -13.375 1 91.12 92 LEU B C 1
ATOM 1439 O O . LEU B 1 92 ? -7.527 -19.812 -13.172 1 91.12 92 LEU B O 1
ATOM 1443 N N . VAL B 1 93 ? -6.43 -21.578 -13.852 1 86.5 93 VAL B N 1
ATOM 1444 C CA . VAL B 1 93 ? -7.578 -22.469 -13.938 1 86.5 93 VAL B CA 1
ATOM 1445 C C . VAL B 1 93 ? -7.512 -23.516 -12.828 1 86.5 93 VAL B C 1
ATOM 1447 O O . VAL B 1 93 ? -6.516 -24.234 -12.703 1 86.5 93 VAL B O 1
ATOM 1450 N N . PHE B 1 94 ? -8.422 -23.328 -11.961 1 76.81 94 PHE B N 1
ATOM 1451 C CA . PHE B 1 94 ? -8.492 -24.25 -10.82 1 76.81 94 PHE B CA 1
ATOM 1452 C C . PHE B 1 94 ? -9.367 -25.453 -11.141 1 76.81 94 PHE B C 1
ATOM 1454 O O . PHE B 1 94 ? -10.367 -25.328 -11.852 1 76.81 94 PHE B O 1
ATOM 1461 N N . SER B 1 95 ? -8.672 -26.641 -11.062 1 65.62 95 SER B N 1
ATOM 1462 C CA . SER B 1 95 ? -9.438 -27.859 -11.297 1 65.62 95 SER B CA 1
ATOM 1463 C C . SER B 1 95 ? -10.391 -28.141 -10.141 1 65.62 95 SER B C 1
ATOM 1465 O O . SER B 1 95 ? -10.117 -27.75 -9 1 65.62 95 SER B O 1
#

Radius of gyration: 18.74 Å; Cα contacts (8 Å, |Δi|>4): 253; chains: 2; bounding box: 23×56×43 Å

Sequence (190 aa):
MNMCNPPHPGEFITEIYLEPNGISGRHLAEKLGVAPSTLSRVLRSTYRVSPEMALRLSVAAGRSPESWLAMQGVYDLQVARRHVDLGQVGKLVFSMNMCNPPHPGEFITEIYLEPNGISGRHLAEKLGVAPSTLSRVLRSTYRVSPEMALRLSVAAGRSPESWLAMQGVYDLQVARRHVDLGQVGKLVFS

Solvent-accessible surface area (backbone atoms only — not comparable to full-atom values): 10377 Å² total; per-residue (Å²): 125,91,70,78,59,70,66,40,52,18,50,47,46,41,64,66,54,21,61,78,55,71,48,51,68,57,58,52,14,54,27,45,61,47,55,50,68,60,45,51,31,26,44,67,57,75,34,76,64,41,53,59,51,17,49,36,42,20,60,21,78,40,73,52,37,64,56,48,39,48,41,34,46,53,39,46,36,57,58,33,66,73,72,57,79,62,82,68,45,34,65,66,79,80,124,127,89,69,81,61,69,67,40,53,18,49,48,46,41,65,68,54,21,61,77,55,72,48,50,68,57,57,52,14,54,27,45,61,47,55,49,70,60,45,50,32,27,45,67,58,74,33,76,64,41,53,58,52,17,48,37,41,20,61,21,76,40,72,51,36,65,57,49,39,47,41,35,46,52,40,45,37,58,58,33,67,72,71,58,80,63,82,69,43,34,64,66,79,78,123

Organism: NCBI:txid47879